Protein AF-A0A970WFV9-F1 (afdb_monomer)

Structure (mmCIF, N/CA/C/O backbone):
data_AF-A0A970WFV9-F1
#
_entry.id   AF-A0A970WFV9-F1
#
loop_
_atom_site.group_PDB
_atom_site.id
_atom_site.type_symbol
_atom_site.label_atom_id
_atom_site.label_alt_id
_atom_site.label_comp_id
_atom_site.label_asym_id
_atom_site.label_entity_id
_atom_site.label_seq_id
_atom_site.pdbx_PDB_ins_code
_atom_site.Cartn_x
_atom_site.Cartn_y
_atom_site.Cartn_z
_atom_site.occupancy
_atom_site.B_iso_or_equiv
_atom_site.auth_seq_id
_atom_site.auth_comp_id
_atom_site.auth_asym_id
_atom_site.auth_atom_id
_atom_site.pdbx_PDB_model_num
ATOM 1 N N . MET A 1 1 ? -7.660 42.878 15.812 1.00 40.03 1 MET A N 1
ATOM 2 C CA . MET A 1 1 ? -7.192 42.989 17.212 1.00 40.03 1 MET A CA 1
ATOM 3 C C . MET A 1 1 ? -6.085 41.965 17.419 1.00 40.03 1 MET A C 1
ATOM 5 O O . MET A 1 1 ? -6.368 40.828 17.767 1.00 40.03 1 MET A O 1
ATOM 9 N N . SER A 1 2 ? -4.842 42.331 17.100 1.00 37.53 2 SER A N 1
ATOM 10 C CA . SER A 1 2 ? -3.658 41.492 17.307 1.00 37.53 2 SER A CA 1
ATOM 11 C C . SER A 1 2 ? -3.016 41.868 18.642 1.00 37.53 2 SER A C 1
ATOM 13 O O . SER A 1 2 ? -2.723 43.035 18.892 1.00 37.53 2 SER A O 1
ATOM 15 N N . ARG A 1 3 ? -2.828 40.890 19.530 1.00 36.91 3 ARG A N 1
ATOM 16 C CA . ARG A 1 3 ? -2.032 41.057 20.750 1.00 36.91 3 ARG A CA 1
ATOM 17 C C . ARG A 1 3 ? -0.738 40.272 20.583 1.00 36.91 3 ARG A C 1
ATOM 19 O O . ARG A 1 3 ? -0.699 39.069 20.798 1.00 36.91 3 ARG A O 1
ATOM 26 N N . GLN A 1 4 ? 0.302 40.992 20.167 1.00 45.16 4 GLN A N 1
ATOM 27 C CA . GLN A 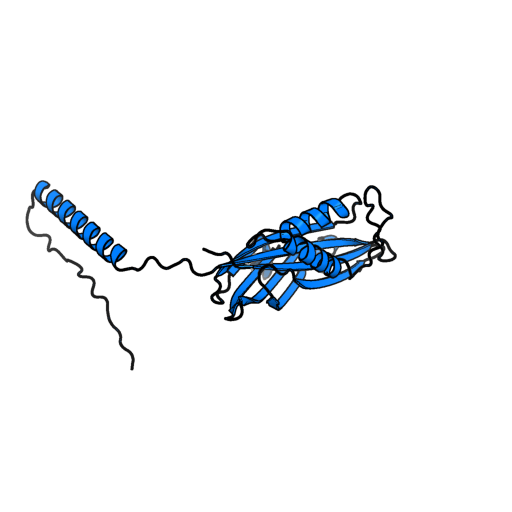1 4 ? 1.696 40.638 20.412 1.00 45.16 4 GLN A CA 1
ATOM 28 C C . GLN A 1 4 ? 1.930 40.688 21.925 1.00 45.16 4 GLN A C 1
ATOM 30 O O . GLN A 1 4 ? 1.830 41.760 22.516 1.00 45.16 4 GLN A O 1
ATOM 35 N N . TRP A 1 5 ? 2.228 39.551 22.549 1.00 32.09 5 TRP A N 1
ATOM 36 C CA . TRP A 1 5 ? 2.825 39.501 23.882 1.00 32.09 5 TRP A CA 1
ATOM 37 C C . TRP A 1 5 ? 4.213 38.886 23.741 1.00 32.09 5 TRP A C 1
ATOM 39 O O . TRP A 1 5 ? 4.372 37.705 23.446 1.00 32.09 5 TRP A O 1
ATOM 49 N N . TRP A 1 6 ? 5.209 39.756 23.868 1.00 31.00 6 TRP A N 1
ATOM 50 C CA . TRP A 1 6 ? 6.616 39.419 23.984 1.00 31.00 6 TRP A CA 1
ATOM 51 C C . TRP A 1 6 ? 6.837 38.651 25.291 1.00 31.00 6 TRP A C 1
ATOM 53 O O . TRP A 1 6 ? 6.504 39.157 26.361 1.00 31.00 6 TRP A O 1
ATOM 63 N N . LEU A 1 7 ? 7.431 37.459 25.226 1.00 36.78 7 LEU A N 1
ATOM 64 C CA . LEU A 1 7 ? 8.057 36.844 26.395 1.00 36.78 7 LEU A CA 1
ATOM 65 C C . LEU A 1 7 ? 9.425 37.499 26.588 1.00 36.78 7 LEU A C 1
ATOM 67 O O . LEU A 1 7 ? 10.420 37.142 25.962 1.00 36.78 7 LEU A O 1
ATOM 71 N N . SER A 1 8 ? 9.433 38.505 27.452 1.00 34.81 8 SER A N 1
ATOM 72 C CA . SER A 1 8 ? 10.610 39.050 28.111 1.00 34.81 8 SER A CA 1
ATOM 73 C C . SER A 1 8 ? 11.313 37.951 28.916 1.00 34.81 8 SER A C 1
ATOM 75 O O . SER A 1 8 ? 10.955 37.686 30.063 1.00 34.81 8 SER A O 1
ATOM 77 N N . LEU A 1 9 ? 12.319 37.311 28.320 1.00 35.16 9 LEU A N 1
ATOM 78 C CA . LEU A 1 9 ? 13.378 36.654 29.083 1.00 35.16 9 LEU A CA 1
ATOM 79 C C . LEU A 1 9 ? 14.167 37.740 29.831 1.00 35.16 9 LEU A C 1
ATOM 81 O O . LEU A 1 9 ? 14.624 38.687 29.183 1.00 35.16 9 LEU A O 1
ATOM 85 N N . PRO A 1 10 ? 14.400 37.632 31.149 1.00 36.75 10 PRO A N 1
ATOM 86 C CA . PRO A 1 10 ? 15.425 38.442 31.778 1.00 36.75 10 PRO A CA 1
ATOM 87 C C . PRO A 1 10 ? 16.785 37.903 31.317 1.00 36.75 10 PRO A C 1
ATOM 89 O O . PRO A 1 10 ? 17.316 36.945 31.874 1.00 36.75 10 PRO A O 1
ATOM 92 N N . ILE A 1 11 ? 17.355 38.506 30.270 1.00 40.00 11 ILE A N 1
ATOM 93 C CA . ILE A 1 11 ? 18.791 38.397 30.009 1.00 40.00 11 ILE A CA 1
ATOM 94 C C . ILE A 1 11 ? 19.466 39.177 31.134 1.00 40.00 11 ILE A C 1
ATOM 96 O O . ILE A 1 11 ? 19.517 40.407 31.116 1.00 40.00 11 ILE A O 1
ATOM 100 N N . LEU A 1 12 ? 19.937 38.456 32.147 1.00 36.59 12 LEU A N 1
ATOM 101 C CA . LEU A 1 12 ? 20.740 39.022 33.220 1.00 36.59 12 LEU A CA 1
ATOM 102 C C . LEU A 1 12 ? 22.134 39.328 32.649 1.00 36.59 12 LEU A C 1
ATOM 104 O O . LEU A 1 12 ? 23.036 38.494 32.652 1.00 36.59 12 LEU A O 1
ATOM 108 N N . LEU A 1 13 ? 22.280 40.522 32.078 1.00 35.03 13 LEU A N 1
ATOM 109 C CA . LEU A 1 13 ? 23.560 41.096 31.672 1.00 35.03 13 LEU A CA 1
ATOM 110 C C . LEU A 1 13 ? 24.295 41.531 32.946 1.00 35.03 13 LEU A C 1
ATOM 112 O O . LEU A 1 13 ? 23.995 42.575 33.522 1.00 35.03 13 LEU A O 1
ATOM 116 N N . VAL A 1 14 ? 25.230 40.706 33.418 1.00 40.78 14 VAL A N 1
ATOM 117 C CA . VAL A 1 14 ? 26.118 41.072 34.530 1.00 40.78 14 VAL A CA 1
ATOM 118 C C . VAL A 1 14 ? 27.315 41.844 33.960 1.00 40.78 14 VAL A C 1
ATOM 120 O O . VAL A 1 14 ? 28.023 41.299 33.109 1.00 40.78 14 VAL A O 1
ATOM 123 N N . PRO A 1 15 ? 27.577 43.092 34.391 1.00 37.59 15 PRO A N 1
ATOM 124 C CA . PRO A 1 15 ? 28.781 43.809 33.997 1.00 37.59 15 PRO A CA 1
ATOM 125 C C . PRO A 1 15 ? 30.020 43.144 34.618 1.00 37.59 15 PRO A C 1
ATOM 127 O O . PRO A 1 15 ? 30.127 42.983 35.833 1.00 37.59 15 PRO A O 1
ATOM 130 N N . ILE A 1 16 ? 30.968 42.760 33.762 1.00 48.47 16 ILE A N 1
ATOM 131 C CA . ILE A 1 16 ? 32.275 42.203 34.132 1.00 48.47 16 ILE A CA 1
ATOM 132 C C . ILE A 1 16 ? 33.166 43.347 34.627 1.00 48.47 16 ILE A C 1
ATOM 134 O O . ILE A 1 16 ? 33.963 43.867 33.858 1.00 48.47 16 ILE A O 1
ATOM 138 N N . GLN A 1 17 ? 33.041 43.762 35.889 1.00 44.81 17 GLN A N 1
ATOM 139 C CA . GLN A 1 17 ? 34.064 44.564 36.576 1.00 44.81 17 GLN A CA 1
ATOM 140 C C . GLN A 1 17 ? 34.021 44.331 38.093 1.00 44.81 17 GLN A C 1
ATOM 142 O O . GLN A 1 17 ? 33.490 45.142 38.839 1.00 44.81 17 GLN A O 1
ATOM 147 N N . ALA A 1 18 ? 34.588 43.215 38.548 1.00 42.91 18 ALA A N 1
ATOM 148 C CA . ALA A 1 18 ? 35.208 43.066 39.869 1.00 42.91 18 ALA A CA 1
ATOM 149 C C . ALA A 1 18 ? 35.893 41.695 39.928 1.00 42.91 18 ALA A C 1
ATOM 151 O O . ALA A 1 18 ? 35.345 40.708 39.438 1.00 42.91 18 ALA A O 1
ATOM 152 N N . GLY A 1 19 ? 37.096 41.631 40.501 1.00 48.28 19 GLY A N 1
ATOM 153 C CA . GLY A 1 19 ? 37.839 40.391 40.722 1.00 48.28 19 GLY A CA 1
ATOM 154 C C . GLY A 1 19 ? 37.143 39.501 41.749 1.00 48.28 19 GLY A C 1
ATOM 155 O O . GLY A 1 19 ? 37.516 39.489 42.917 1.00 48.28 19 GLY A O 1
ATOM 156 N N . PHE A 1 20 ? 36.119 38.774 41.316 1.00 48.84 20 PHE A N 1
ATOM 157 C CA . PHE A 1 20 ? 35.514 37.716 42.110 1.00 48.84 20 PHE A CA 1
ATOM 158 C C . PHE A 1 20 ? 36.485 36.536 42.182 1.00 48.84 20 PHE A C 1
ATOM 160 O O . PHE A 1 20 ? 37.009 36.089 41.158 1.00 48.84 20 PHE A O 1
ATOM 167 N N . SER A 1 21 ? 36.741 36.036 43.394 1.00 57.78 21 SER A N 1
ATOM 168 C CA . SER A 1 21 ? 37.466 34.779 43.574 1.00 57.78 21 SER A CA 1
ATOM 169 C C . SER A 1 21 ? 36.728 33.657 42.836 1.00 57.78 21 SER A C 1
ATOM 171 O O . SER A 1 21 ? 35.503 33.705 42.673 1.00 57.78 21 SER A O 1
ATOM 173 N N . GLN A 1 22 ? 37.460 32.634 42.384 1.00 59.06 22 GLN A N 1
ATOM 174 C CA . GLN A 1 22 ? 36.848 31.470 41.729 1.00 59.06 22 GLN A CA 1
ATOM 175 C C . GLN A 1 22 ? 35.744 30.829 42.590 1.00 59.06 22 GLN A C 1
ATOM 177 O O . GLN A 1 22 ? 34.773 30.306 42.043 1.00 59.06 22 GLN A O 1
ATOM 182 N N . ASP A 1 23 ? 35.835 30.964 43.915 1.00 66.25 23 ASP A N 1
ATOM 183 C CA . ASP A 1 23 ? 34.828 30.488 44.863 1.00 66.25 23 ASP A CA 1
ATOM 184 C C . ASP A 1 23 ? 33.482 31.214 44.709 1.00 66.25 23 ASP A C 1
ATOM 186 O O . ASP A 1 23 ? 32.435 30.569 44.671 1.00 66.25 23 ASP A O 1
ATOM 190 N N . ALA A 1 24 ? 33.488 32.540 44.522 1.00 64.06 24 ALA A N 1
ATOM 191 C CA . ALA A 1 24 ? 32.262 33.322 44.349 1.00 64.06 24 ALA A CA 1
ATOM 192 C C . ALA A 1 24 ? 31.558 33.019 43.013 1.00 64.06 24 ALA A C 1
ATOM 194 O O . ALA A 1 24 ? 30.330 32.992 42.942 1.00 64.06 24 ALA A O 1
ATOM 195 N N . VAL A 1 25 ? 32.326 32.727 41.958 1.00 65.25 25 VAL A N 1
ATOM 196 C CA . VAL A 1 25 ? 31.778 32.282 40.664 1.00 65.25 25 VAL A CA 1
ATOM 197 C C . VAL A 1 25 ? 31.178 30.874 40.780 1.00 65.25 25 VAL A C 1
ATOM 199 O O . VAL A 1 25 ? 30.134 30.594 40.186 1.00 65.25 25 VAL A O 1
ATOM 202 N N . GLY A 1 26 ? 31.802 29.995 41.572 1.00 70.56 26 GLY A N 1
ATOM 203 C CA . GLY A 1 26 ? 31.298 28.652 41.860 1.00 70.56 26 GLY A CA 1
ATOM 204 C C . GLY A 1 26 ? 29.966 28.660 42.616 1.00 70.56 26 GLY A C 1
ATOM 205 O O . GLY A 1 26 ? 29.039 27.943 42.234 1.00 70.56 26 GLY A O 1
ATOM 206 N N . GLU A 1 27 ? 29.848 29.506 43.640 1.00 76.69 27 GLU A N 1
ATOM 207 C CA . GLU A 1 27 ? 28.613 29.726 44.408 1.00 76.69 27 GLU A CA 1
ATOM 208 C C . GLU A 1 27 ? 27.483 30.270 43.519 1.00 76.69 27 GLU A C 1
ATOM 210 O O . GLU A 1 27 ? 26.370 29.738 43.526 1.00 76.69 27 GLU A O 1
ATOM 215 N N . LEU A 1 28 ? 27.778 31.262 42.669 1.00 68.75 28 LEU A N 1
ATOM 216 C CA . LEU A 1 28 ? 26.786 31.841 41.759 1.00 68.75 28 LEU A CA 1
ATOM 217 C C . LEU A 1 28 ? 26.268 30.809 40.745 1.00 68.75 28 LEU A C 1
ATOM 219 O O . LEU A 1 28 ? 25.072 30.750 40.463 1.00 68.75 28 LEU A O 1
ATOM 223 N N . LYS A 1 29 ? 27.155 29.955 40.217 1.00 71.62 29 LYS A N 1
ATOM 224 C CA . LYS A 1 29 ? 26.786 28.892 39.272 1.00 71.62 29 LYS A CA 1
ATOM 225 C C . LYS A 1 29 ? 25.849 27.866 39.914 1.00 71.62 29 LYS A C 1
ATOM 227 O O . LYS A 1 29 ? 24.871 27.466 39.281 1.00 71.62 29 LYS A O 1
ATOM 232 N N . LYS A 1 30 ? 26.107 27.491 41.173 1.00 77.44 30 LYS A N 1
ATOM 233 C CA . LYS A 1 30 ? 25.223 26.605 41.946 1.00 77.44 30 LYS A CA 1
ATOM 234 C C . LYS A 1 30 ? 23.859 27.247 42.190 1.00 77.44 30 LYS A C 1
ATOM 236 O O . LYS A 1 30 ? 22.847 26.593 41.959 1.00 77.44 30 LYS A O 1
ATOM 241 N N . ALA A 1 31 ? 23.821 28.522 42.578 1.00 74.62 31 ALA A N 1
ATOM 242 C CA . ALA A 1 31 ? 22.571 29.242 42.820 1.00 74.62 31 ALA A CA 1
ATOM 243 C C . ALA A 1 31 ? 21.714 29.370 41.545 1.00 74.62 31 ALA A C 1
ATOM 245 O O . ALA A 1 31 ? 20.500 29.160 41.582 1.00 74.62 31 ALA A O 1
ATOM 246 N N . VAL A 1 32 ? 22.340 29.643 40.393 1.00 72.56 32 VAL A N 1
ATOM 247 C CA . VAL A 1 32 ? 21.650 29.691 39.094 1.00 72.56 32 VAL A CA 1
ATOM 248 C C . VAL A 1 32 ? 21.131 28.310 38.691 1.00 72.56 32 VAL A C 1
ATOM 250 O O . VAL A 1 32 ? 19.989 28.209 38.252 1.00 72.56 32 VAL A O 1
ATOM 253 N N . GLN A 1 33 ? 21.914 27.241 38.880 1.00 74.50 33 GLN A N 1
ATOM 254 C CA . GLN A 1 33 ? 21.454 25.873 38.602 1.00 74.50 33 GLN A CA 1
ATOM 255 C C . GLN A 1 33 ? 20.277 25.469 39.490 1.00 74.50 33 GLN A C 1
ATOM 257 O O . GLN A 1 33 ? 19.287 24.958 38.979 1.00 74.50 33 GLN A O 1
ATOM 262 N N . GLN A 1 34 ? 20.340 25.759 40.789 1.00 75.62 34 GLN A N 1
ATOM 263 C CA . GLN A 1 34 ? 19.247 25.469 41.719 1.00 75.62 34 GLN A CA 1
ATOM 264 C C . GLN A 1 34 ? 17.979 26.249 41.359 1.00 75.62 34 GLN A C 1
ATOM 266 O O . GLN A 1 34 ? 16.885 25.690 41.358 1.00 75.62 34 GLN A O 1
ATOM 271 N N . THR A 1 35 ? 18.114 27.521 40.981 1.00 73.06 35 THR A N 1
ATOM 272 C CA . THR A 1 35 ? 16.971 28.342 40.558 1.00 73.06 35 THR A CA 1
ATOM 273 C C . THR A 1 35 ? 16.379 27.841 39.237 1.00 73.06 35 THR A C 1
ATOM 275 O O . THR A 1 35 ? 15.158 27.782 39.095 1.00 73.06 35 THR A O 1
ATOM 278 N N . ALA A 1 36 ? 17.221 27.425 38.286 1.00 68.06 36 ALA A N 1
ATOM 279 C CA . ALA A 1 36 ? 16.784 26.840 37.021 1.00 68.06 36 ALA A CA 1
ATOM 280 C C . ALA A 1 36 ? 16.078 25.489 37.219 1.00 68.06 36 ALA A C 1
ATOM 282 O O . ALA A 1 36 ? 15.066 25.235 36.572 1.00 68.06 36 ALA A O 1
ATOM 283 N N . GLU A 1 37 ? 16.553 24.644 38.137 1.00 71.69 37 GLU A N 1
ATOM 284 C CA . GLU A 1 37 ? 15.896 23.379 38.480 1.00 71.69 37 GLU A CA 1
ATOM 285 C C . GLU A 1 37 ? 14.544 23.592 39.165 1.00 71.69 37 GLU A C 1
ATOM 287 O O . GLU A 1 37 ? 13.578 22.904 38.837 1.00 71.69 37 GLU A O 1
ATOM 292 N N . VAL A 1 38 ? 14.443 24.558 40.082 1.00 75.75 38 VAL A N 1
ATOM 293 C CA . VAL A 1 38 ? 13.174 24.896 40.744 1.00 75.75 38 VAL A CA 1
ATOM 294 C C . VAL A 1 38 ? 12.171 25.469 39.740 1.00 75.75 38 VAL A C 1
ATOM 296 O O . VAL A 1 38 ? 11.003 25.087 39.767 1.00 75.75 38 VAL A O 1
ATOM 299 N N . ALA A 1 39 ? 12.621 26.319 38.812 1.00 67.19 39 ALA A N 1
ATOM 300 C CA . ALA A 1 39 ? 11.785 26.836 37.730 1.00 67.19 39 ALA A CA 1
ATOM 301 C C . ALA A 1 39 ? 11.363 25.738 36.737 1.00 67.19 39 ALA A C 1
ATOM 303 O O . ALA A 1 39 ? 10.221 25.719 36.289 1.00 67.19 39 ALA A O 1
ATOM 304 N N . ALA A 1 40 ? 12.251 24.793 36.417 1.00 63.91 40 ALA A N 1
ATOM 305 C CA . ALA A 1 40 ? 11.922 23.660 35.557 1.00 63.91 40 ALA A CA 1
ATOM 306 C C . ALA A 1 40 ? 10.908 22.714 36.220 1.00 63.91 40 ALA A C 1
ATOM 308 O O . ALA A 1 40 ? 9.989 22.242 35.556 1.00 63.91 40 ALA A O 1
ATOM 309 N N . ARG A 1 41 ? 11.037 22.471 37.532 1.00 69.06 41 ARG A N 1
ATOM 310 C CA . ARG A 1 41 ? 10.087 21.653 38.302 1.00 69.06 41 ARG A CA 1
ATOM 311 C C . ARG A 1 41 ? 8.720 22.315 38.424 1.00 69.06 41 ARG A C 1
ATOM 313 O O . ARG A 1 41 ? 7.723 21.643 38.196 1.00 69.06 41 ARG A O 1
ATOM 320 N N . SER A 1 42 ? 8.665 23.616 38.705 1.00 65.81 42 SER A N 1
ATOM 321 C CA . SER A 1 42 ? 7.388 24.331 38.796 1.00 65.81 42 SER A CA 1
ATOM 322 C C . SER A 1 42 ? 6.684 24.441 37.440 1.00 65.81 42 SER A C 1
ATOM 324 O O . SER A 1 42 ? 5.462 24.334 37.380 1.00 65.81 42 SER A O 1
ATOM 326 N N . LEU A 1 43 ? 7.436 24.571 36.340 1.00 58.31 43 LEU A N 1
ATOM 327 C CA . LEU A 1 43 ? 6.881 24.529 34.986 1.00 58.31 43 LEU A CA 1
ATOM 328 C C . LEU A 1 43 ? 6.371 23.124 34.622 1.00 58.31 43 LEU A C 1
ATOM 330 O O . LEU A 1 43 ? 5.319 22.995 34.000 1.00 58.31 43 LEU A O 1
ATOM 334 N N . ALA A 1 44 ? 7.087 22.075 35.040 1.00 60.19 44 ALA A N 1
ATOM 335 C CA . ALA A 1 44 ? 6.679 20.686 34.843 1.00 60.19 44 ALA A CA 1
ATOM 336 C C . ALA A 1 44 ? 5.443 20.296 35.678 1.00 60.19 44 ALA A C 1
ATOM 338 O O . ALA A 1 44 ? 4.627 19.519 35.199 1.00 60.19 44 ALA A O 1
ATOM 339 N N . GLU A 1 45 ? 5.267 20.853 36.882 1.00 60.50 45 GLU A N 1
ATOM 340 C CA . GLU A 1 45 ? 4.056 20.668 37.705 1.00 60.50 45 GLU A CA 1
ATOM 341 C C . GLU A 1 45 ? 2.842 21.457 37.185 1.00 60.50 45 GLU A C 1
ATOM 343 O O . GLU A 1 45 ? 1.703 21.051 37.408 1.00 60.50 45 GLU A O 1
ATOM 348 N N . GLN A 1 46 ? 3.062 22.578 36.491 1.00 55.97 46 GLN A N 1
ATOM 349 C CA . GLN A 1 46 ? 1.989 23.419 35.941 1.00 55.97 46 GLN A CA 1
ATOM 350 C C . GLN A 1 46 ? 1.477 22.956 34.573 1.00 55.97 46 GLN A C 1
ATOM 352 O O . GLN A 1 46 ? 0.389 23.363 34.157 1.00 55.97 46 GLN A O 1
ATOM 357 N N . LEU A 1 47 ? 2.228 22.108 33.869 1.00 52.78 47 LEU A N 1
ATOM 358 C CA . LEU A 1 47 ? 1.758 21.443 32.661 1.00 52.78 47 LEU A CA 1
ATOM 359 C C . LEU A 1 47 ? 0.964 20.201 33.083 1.00 52.78 47 LEU A C 1
ATOM 361 O O . LEU A 1 47 ? 1.570 19.246 33.570 1.00 52.78 47 LEU A O 1
ATOM 365 N N . PRO A 1 48 ? -0.372 20.161 32.907 1.00 55.09 48 PRO A N 1
ATOM 366 C CA . PRO A 1 48 ? -1.089 18.907 33.075 1.00 55.09 48 PRO A CA 1
ATOM 367 C C . PRO A 1 48 ? -0.424 17.882 32.157 1.00 55.09 48 PRO A C 1
ATOM 369 O O . PRO A 1 48 ? -0.189 18.182 30.984 1.00 55.09 48 PRO A O 1
ATOM 372 N N . ALA A 1 49 ? -0.092 16.701 32.687 1.00 53.59 49 ALA A N 1
ATOM 373 C CA . ALA A 1 49 ? 0.368 15.584 31.876 1.00 53.59 49 ALA A CA 1
ATOM 374 C C . ALA A 1 49 ? -0.686 15.367 30.785 1.00 53.59 49 ALA A C 1
ATOM 376 O O . ALA A 1 49 ? -1.789 14.896 31.067 1.00 53.59 49 ALA A O 1
ATOM 377 N N . ALA A 1 50 ? -0.398 15.839 29.570 1.00 53.81 50 ALA A N 1
ATOM 378 C CA . ALA A 1 50 ? -1.341 15.765 28.475 1.00 53.81 50 ALA A CA 1
ATOM 379 C C . ALA A 1 50 ? -1.622 14.282 28.265 1.00 53.81 50 ALA A C 1
ATOM 381 O O . ALA A 1 50 ? -0.702 13.519 27.961 1.00 53.81 50 ALA A O 1
ATOM 382 N N . ALA A 1 51 ? -2.871 13.869 28.497 1.00 60.31 51 ALA A N 1
ATOM 383 C CA . ALA A 1 51 ? -3.298 12.520 28.170 1.00 60.31 51 ALA A CA 1
ATOM 384 C C . ALA A 1 51 ? -2.840 12.226 26.731 1.00 60.31 51 ALA A C 1
ATOM 386 O O . ALA A 1 51 ? -2.958 13.128 25.887 1.00 60.31 51 ALA A O 1
ATOM 387 N N . PRO A 1 52 ? -2.280 11.034 26.449 1.00 63.38 52 PRO A N 1
ATOM 388 C CA . PRO A 1 52 ? -1.774 10.731 25.120 1.00 63.38 52 PRO A CA 1
ATOM 389 C C . PRO A 1 52 ? -2.872 11.034 24.108 1.00 63.38 52 PRO A C 1
ATOM 391 O O . PRO A 1 52 ? -4.011 10.583 24.270 1.00 63.38 52 PRO A O 1
ATOM 394 N N . ALA A 1 53 ? -2.559 11.857 23.106 1.00 70.81 53 ALA A N 1
ATOM 395 C CA . ALA A 1 53 ? -3.515 12.121 22.046 1.00 70.81 53 ALA A CA 1
ATOM 396 C C . ALA A 1 53 ? -3.915 10.770 21.429 1.00 70.81 53 ALA A C 1
ATOM 398 O O . ALA A 1 53 ? -3.037 9.929 21.225 1.00 70.81 53 ALA A O 1
ATOM 399 N N . PRO A 1 54 ? -5.209 10.535 21.155 1.00 85.06 54 PRO A N 1
ATOM 400 C CA . PRO A 1 54 ? -5.629 9.282 20.556 1.00 85.06 54 PRO A CA 1
ATOM 401 C C . PRO A 1 54 ? -4.876 9.064 19.240 1.00 85.06 54 PRO A C 1
ATOM 403 O O . PRO A 1 54 ? -4.752 9.978 18.418 1.00 85.06 54 PRO A O 1
ATOM 406 N N . CYS A 1 55 ? -4.373 7.848 19.059 1.00 90.38 55 CYS A N 1
ATOM 407 C CA . CYS A 1 55 ? -3.662 7.427 17.861 1.00 90.38 55 CYS A CA 1
ATOM 408 C C . CYS A 1 55 ? -4.490 6.385 17.110 1.00 90.38 55 CYS A C 1
ATOM 410 O O . CYS A 1 55 ? -5.273 5.638 17.698 1.00 90.38 55 CYS A O 1
ATOM 412 N N . VAL A 1 56 ? -4.303 6.337 15.797 1.00 93.00 56 VAL A N 1
ATOM 413 C CA . VAL A 1 56 ? -4.860 5.311 14.921 1.00 93.00 56 VAL A CA 1
ATOM 414 C C . VAL A 1 56 ? -3.700 4.571 14.278 1.00 93.00 56 VAL A C 1
ATOM 416 O O . VAL A 1 56 ? -2.918 5.166 13.543 1.00 93.00 56 VAL A O 1
ATOM 419 N N . ASP A 1 57 ? -3.603 3.275 14.526 1.00 93.06 57 ASP A N 1
ATOM 420 C CA . ASP A 1 57 ? -2.689 2.406 13.800 1.00 93.06 57 ASP A CA 1
ATOM 421 C C . ASP A 1 57 ? -3.314 2.061 12.446 1.00 93.06 57 ASP A C 1
ATOM 423 O O . ASP A 1 57 ? -4.365 1.420 12.367 1.00 93.06 57 ASP A O 1
ATOM 427 N N . LEU A 1 58 ? -2.667 2.512 11.375 1.00 93.94 58 LEU A N 1
ATOM 428 C CA . LEU A 1 58 ? -2.991 2.170 9.999 1.00 93.94 58 LEU A CA 1
ATOM 429 C C . LEU A 1 58 ? -2.136 0.973 9.571 1.00 93.94 58 LEU A C 1
ATOM 4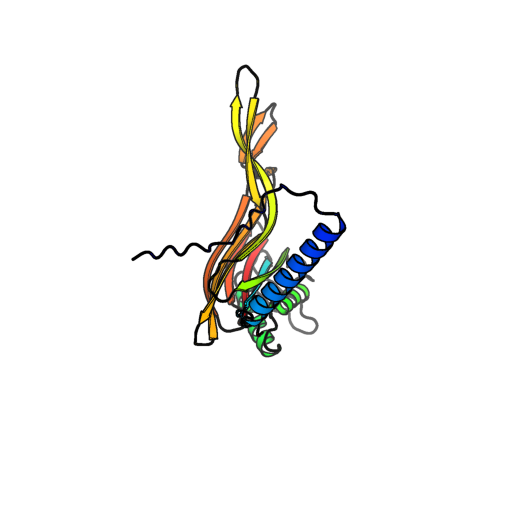31 O O . LEU A 1 58 ? -0.912 1.074 9.513 1.00 93.94 58 LEU A O 1
ATOM 435 N N . ASP A 1 59 ? -2.784 -0.140 9.249 1.00 93.25 59 ASP A N 1
ATOM 436 C CA . ASP A 1 59 ? -2.179 -1.329 8.648 1.00 93.25 59 ASP A CA 1
ATOM 437 C C . ASP A 1 59 ? -2.576 -1.388 7.170 1.00 93.25 59 ASP A C 1
ATOM 439 O O . ASP A 1 59 ? -3.762 -1.325 6.842 1.00 93.25 59 ASP A O 1
ATOM 443 N N . VAL A 1 60 ? -1.595 -1.458 6.279 1.00 92.75 60 VAL A N 1
ATOM 444 C CA . VAL A 1 60 ? -1.767 -1.489 4.824 1.00 92.75 60 VAL A CA 1
ATOM 445 C C . VAL A 1 60 ? -1.171 -2.795 4.330 1.00 92.75 60 VAL A C 1
ATOM 447 O O . VAL A 1 60 ? 0.039 -2.999 4.413 1.00 92.75 60 VAL A O 1
ATOM 450 N N . LEU A 1 61 ? -2.024 -3.663 3.798 1.00 91.00 61 LEU A N 1
ATOM 451 C CA . LEU A 1 61 ? -1.648 -4.921 3.177 1.00 91.00 61 LEU A CA 1
ATOM 452 C C . LEU A 1 61 ? -1.854 -4.814 1.669 1.00 91.00 61 LEU A C 1
ATOM 454 O O . LEU A 1 61 ? -2.980 -4.660 1.192 1.00 91.00 61 LEU A O 1
ATOM 458 N N . MET A 1 62 ? -0.764 -4.928 0.923 1.00 91.19 62 MET A N 1
ATOM 459 C CA . MET A 1 62 ? -0.776 -4.998 -0.528 1.00 91.19 62 MET A CA 1
ATOM 460 C C . MET A 1 62 ? -0.282 -6.370 -0.970 1.00 91.19 62 MET A C 1
ATOM 462 O O . MET A 1 62 ? 0.745 -6.853 -0.496 1.00 91.19 62 MET A O 1
ATOM 466 N N . GLY A 1 63 ? -1.009 -6.993 -1.890 1.00 89.19 63 GLY A N 1
ATOM 467 C CA . GLY A 1 63 ? -0.632 -8.278 -2.468 1.00 89.19 63 GLY A CA 1
ATOM 468 C C . GLY A 1 63 ? -0.733 -8.253 -3.984 1.00 89.19 63 GLY A C 1
ATOM 469 O O . GLY A 1 63 ? -1.571 -7.539 -4.530 1.00 89.19 63 GLY A O 1
ATOM 470 N N . CYS A 1 64 ? 0.119 -9.037 -4.641 1.00 88.56 64 CYS A N 1
ATOM 471 C CA . CYS A 1 64 ? 0.047 -9.356 -6.063 1.00 88.56 64 CYS A CA 1
ATOM 472 C C . CYS A 1 64 ? -0.014 -10.875 -6.216 1.00 88.56 64 CYS A C 1
ATOM 474 O O . CYS A 1 64 ? 0.864 -11.585 -5.716 1.00 88.56 64 CYS A O 1
ATOM 476 N N . VAL A 1 65 ? -1.046 -11.365 -6.895 1.00 87.38 65 VAL A N 1
ATOM 477 C CA . VAL A 1 65 ? -1.276 -12.795 -7.107 1.00 87.38 65 VAL A CA 1
ATOM 478 C C . VAL A 1 65 ? -1.371 -13.074 -8.603 1.00 87.38 65 VAL A C 1
ATOM 480 O O . VAL A 1 65 ? -2.103 -12.383 -9.308 1.00 87.38 65 VAL A O 1
ATOM 483 N N . ALA A 1 66 ? -0.644 -14.080 -9.075 1.00 86.19 66 ALA A N 1
ATOM 484 C CA . ALA A 1 66 ? -0.698 -14.621 -10.424 1.00 86.19 66 ALA A CA 1
ATOM 485 C C . ALA A 1 66 ? -1.818 -15.657 -10.554 1.00 86.19 66 ALA A C 1
ATOM 487 O O . ALA A 1 66 ? -2.018 -16.475 -9.660 1.00 86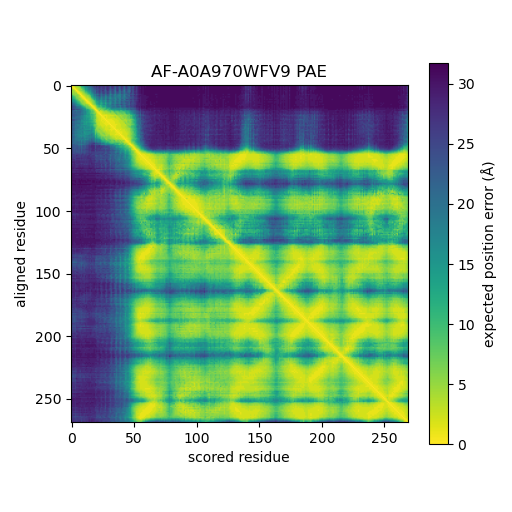.19 66 ALA A O 1
ATOM 488 N N . PHE A 1 67 ? -2.496 -15.658 -11.693 1.00 83.31 67 PHE A N 1
ATOM 489 C CA . PHE A 1 67 ? -3.528 -16.604 -12.102 1.00 83.31 67 PHE A CA 1
ATOM 490 C C . PHE A 1 67 ? -3.053 -17.371 -13.333 1.00 83.31 67 PHE A C 1
ATOM 492 O O . PHE A 1 67 ? -2.137 -16.932 -14.035 1.00 83.31 67 PHE A O 1
ATOM 499 N N . ASP A 1 68 ? -3.692 -18.509 -13.601 1.00 80.00 68 ASP A N 1
ATOM 500 C CA . ASP A 1 68 ? -3.508 -19.197 -14.876 1.00 80.00 68 ASP A CA 1
ATOM 501 C C . ASP A 1 68 ? -4.088 -18.383 -16.055 1.00 80.00 68 ASP A C 1
ATOM 503 O O . ASP A 1 68 ? -4.754 -17.360 -15.870 1.00 80.00 68 ASP A O 1
ATOM 507 N N . GLU A 1 69 ? -3.860 -18.848 -17.286 1.00 75.19 69 GLU A N 1
ATOM 508 C CA . GLU A 1 69 ? -4.354 -18.217 -18.524 1.00 75.19 69 GLU A CA 1
ATOM 509 C C . GLU A 1 69 ? -5.882 -18.027 -18.561 1.00 75.19 69 GLU A C 1
ATOM 511 O O . GLU A 1 69 ? -6.397 -17.203 -19.317 1.00 75.19 69 GLU A O 1
ATOM 516 N N . LYS A 1 70 ? -6.631 -18.786 -17.753 1.00 75.06 70 LYS A N 1
ATOM 517 C CA . LYS A 1 70 ? -8.094 -18.689 -17.653 1.00 75.06 70 LYS A CA 1
ATOM 518 C C . LYS A 1 70 ? -8.532 -17.689 -16.581 1.00 75.06 70 LYS A C 1
ATOM 520 O O . LYS A 1 70 ? -9.733 -17.483 -16.403 1.00 75.06 70 LYS A O 1
ATOM 525 N N . GLY A 1 71 ? -7.585 -17.062 -15.881 1.00 73.69 71 GLY A N 1
ATOM 526 C CA . GLY A 1 71 ? -7.844 -16.181 -14.749 1.00 73.69 71 GLY A CA 1
ATOM 527 C C . GLY A 1 71 ? -8.337 -16.940 -13.517 1.00 73.69 71 GLY A C 1
ATOM 528 O O . GLY A 1 71 ? -9.001 -16.343 -12.665 1.00 73.69 71 GLY A O 1
ATOM 529 N N . GLU A 1 72 ? -8.057 -18.244 -13.433 1.00 77.88 72 GLU A N 1
ATOM 530 C CA . GLU A 1 72 ? -8.438 -19.097 -12.317 1.00 77.88 72 GLU A CA 1
ATOM 531 C C . GLU A 1 72 ? -7.238 -19.403 -11.418 1.00 77.88 72 GLU A C 1
ATOM 533 O O . GLU A 1 72 ? -6.090 -19.562 -11.836 1.00 77.88 72 GLU A O 1
ATOM 538 N N . LEU A 1 73 ? -7.533 -19.501 -10.128 1.00 74.88 73 LEU A N 1
ATOM 539 C CA . LEU A 1 73 ? -6.609 -19.949 -9.110 1.00 74.88 73 LEU A CA 1
ATOM 540 C C . LEU A 1 73 ? -7.226 -21.078 -8.323 1.00 74.88 73 LEU A C 1
ATOM 542 O O . LEU A 1 73 ? -8.335 -20.954 -7.822 1.00 74.88 73 LEU A O 1
ATOM 546 N N . ARG A 1 74 ? -6.478 -22.169 -8.181 1.00 68.75 74 ARG A N 1
ATOM 547 C CA . ARG A 1 74 ? -6.890 -23.330 -7.385 1.00 68.75 74 ARG A CA 1
ATOM 548 C C . ARG A 1 74 ? -5.982 -23.504 -6.176 1.00 68.75 74 ARG A C 1
ATOM 550 O O . ARG A 1 74 ? -5.042 -24.291 -6.285 1.00 68.75 74 ARG A O 1
ATOM 557 N N . PRO A 1 75 ? -6.141 -22.730 -5.090 1.00 66.75 75 PRO A N 1
ATOM 558 C CA . PRO A 1 75 ? -5.453 -23.015 -3.837 1.00 66.75 75 PRO A CA 1
ATOM 559 C C . PRO A 1 75 ? -5.760 -24.441 -3.373 1.00 66.75 75 PRO A C 1
ATOM 561 O O . PRO A 1 75 ? -6.921 -24.828 -3.208 1.00 66.75 75 PRO A O 1
ATOM 564 N N . LYS A 1 76 ? -4.712 -25.234 -3.147 1.00 60.62 76 LYS A N 1
ATOM 565 C CA . LYS A 1 76 ? -4.848 -26.507 -2.439 1.00 60.62 76 LYS A CA 1
ATOM 566 C C . LYS A 1 76 ? -4.950 -26.228 -0.946 1.00 60.62 76 LYS A C 1
ATOM 568 O O . LYS A 1 76 ? -4.035 -25.667 -0.353 1.00 60.62 76 LYS A O 1
ATOM 573 N N . LYS A 1 77 ? -6.044 -26.662 -0.327 1.00 60.62 77 LYS A N 1
ATOM 574 C CA . LYS A 1 77 ? -6.176 -26.679 1.129 1.00 60.62 77 LYS A CA 1
ATOM 575 C C . LYS A 1 77 ? -6.031 -28.116 1.614 1.00 60.62 77 LYS A C 1
ATOM 577 O O . LYS A 1 77 ? -6.679 -29.017 1.086 1.00 60.62 77 LYS A O 1
ATOM 582 N N . GLU A 1 78 ? -5.167 -28.337 2.598 1.00 52.84 78 GLU A N 1
ATOM 583 C CA . GLU A 1 78 ? -4.940 -29.670 3.155 1.00 52.84 78 GLU A CA 1
ATOM 584 C C . GLU A 1 78 ? -6.259 -30.236 3.715 1.00 52.84 78 GLU A C 1
ATOM 586 O O . GLU A 1 78 ? -6.903 -29.621 4.565 1.00 52.84 78 GLU A O 1
ATOM 591 N N . GLY A 1 79 ? -6.706 -31.373 3.170 1.00 56.56 79 GLY A N 1
ATOM 592 C CA . GLY A 1 79 ? -7.941 -32.051 3.580 1.00 56.56 79 GLY A CA 1
ATOM 593 C C . GLY A 1 79 ? -9.262 -31.497 3.020 1.00 56.56 79 GLY A C 1
ATOM 594 O O . GLY A 1 79 ? -10.313 -31.962 3.455 1.00 56.56 79 GLY A O 1
ATOM 595 N N . ALA A 1 80 ? -9.251 -30.549 2.073 1.00 59.56 80 ALA A N 1
ATOM 596 C CA . ALA A 1 80 ? -10.469 -30.018 1.443 1.00 59.56 80 ALA A CA 1
ATOM 597 C C . ALA A 1 80 ? -10.373 -29.975 -0.093 1.00 59.56 80 ALA A C 1
ATOM 599 O O . ALA A 1 80 ? -9.278 -29.994 -0.659 1.00 59.56 80 ALA A O 1
ATOM 600 N N . GLU A 1 81 ? -11.525 -29.914 -0.773 1.00 57.00 81 GLU A N 1
ATOM 601 C CA . GLU A 1 81 ? -11.546 -29.689 -2.222 1.00 57.00 81 GLU A CA 1
ATOM 602 C C . GLU A 1 81 ? -10.902 -28.333 -2.568 1.00 57.00 81 GLU A C 1
ATOM 604 O O . GLU A 1 81 ? -11.062 -27.371 -1.807 1.00 57.00 81 GLU A O 1
ATOM 609 N N . PRO A 1 82 ? -10.165 -28.236 -3.692 1.00 64.19 82 PRO A N 1
ATOM 610 C CA . PRO A 1 82 ? -9.544 -26.985 -4.107 1.00 64.19 82 PRO A CA 1
ATOM 611 C C . PRO A 1 82 ? -10.612 -25.910 -4.333 1.00 64.19 82 PRO A C 1
ATOM 613 O O . PRO A 1 82 ? -11.529 -26.098 -5.133 1.00 64.19 82 PRO A O 1
ATOM 616 N N . GLU A 1 83 ? -10.480 -24.773 -3.655 1.00 68.75 83 GLU A N 1
ATOM 617 C CA . GLU A 1 83 ? -11.336 -23.608 -3.894 1.00 68.75 83 GLU A CA 1
ATOM 618 C C . GLU A 1 83 ? -10.927 -22.979 -5.236 1.00 68.75 83 GLU A C 1
ATOM 620 O O . GLU A 1 83 ? -9.737 -22.889 -5.518 1.00 68.75 83 GLU A O 1
ATOM 625 N N . VAL A 1 84 ? -11.876 -22.577 -6.089 1.00 71.25 84 VAL A N 1
ATOM 626 C CA . VAL A 1 84 ? -11.562 -21.876 -7.348 1.00 71.25 84 VAL A CA 1
ATOM 627 C C . VAL A 1 84 ? -11.785 -20.384 -7.150 1.00 71.25 84 VAL A C 1
ATOM 629 O O . VAL A 1 84 ? -12.913 -19.939 -6.942 1.00 71.25 84 VAL A O 1
ATOM 632 N N . LEU A 1 85 ? -10.708 -19.613 -7.239 1.00 74.44 85 LEU A N 1
ATOM 633 C CA . LEU A 1 85 ? -10.713 -18.161 -7.135 1.00 74.44 85 LEU A CA 1
ATOM 634 C C . LEU A 1 85 ? -10.532 -17.538 -8.513 1.00 74.44 85 LEU A C 1
ATOM 636 O O . LEU A 1 85 ? -9.818 -18.076 -9.355 1.00 74.44 85 LEU A O 1
ATOM 640 N N . ARG A 1 86 ? -11.186 -16.400 -8.742 1.00 77.75 86 ARG A N 1
ATOM 641 C CA . ARG A 1 86 ? -11.111 -15.672 -10.013 1.00 77.75 86 ARG A CA 1
ATOM 642 C C . ARG A 1 86 ? -10.386 -14.352 -9.838 1.00 77.75 86 ARG A C 1
ATOM 644 O O . ARG A 1 86 ? -10.544 -13.697 -8.804 1.00 77.75 86 ARG A O 1
ATOM 651 N N . ALA A 1 87 ? -9.647 -13.948 -10.864 1.00 76.25 87 ALA A N 1
ATOM 652 C CA . ALA A 1 87 ? -9.014 -12.638 -10.889 1.00 76.25 87 ALA A CA 1
ATOM 653 C C . ALA A 1 87 ? -10.049 -11.524 -10.658 1.00 76.25 87 ALA A C 1
ATOM 655 O O . ALA A 1 87 ? -11.148 -11.543 -11.216 1.00 76.25 87 ALA A O 1
ATOM 656 N N . GLY A 1 88 ? -9.700 -10.575 -9.793 1.00 74.31 88 GLY A N 1
ATOM 657 C CA . GLY A 1 88 ? -10.549 -9.472 -9.339 1.00 74.31 88 GLY A CA 1
ATOM 658 C C . GLY A 1 88 ? -11.393 -9.784 -8.099 1.00 74.31 88 GLY A C 1
ATOM 659 O O . GLY A 1 88 ? -12.168 -8.932 -7.665 1.00 74.31 88 GLY A O 1
ATOM 660 N N . THR A 1 89 ? -11.284 -10.988 -7.526 1.00 81.88 89 THR A N 1
ATOM 661 C CA . THR A 1 89 ? -12.051 -11.377 -6.327 1.00 81.88 89 THR A CA 1
ATOM 662 C C . THR A 1 89 ? -11.187 -11.570 -5.087 1.00 81.88 89 THR A C 1
ATOM 664 O O . THR A 1 89 ? -11.730 -11.543 -3.979 1.00 81.88 89 THR A O 1
ATOM 667 N N . ILE A 1 90 ? -9.861 -11.698 -5.231 1.00 82.69 90 ILE A N 1
ATOM 668 C CA . ILE A 1 90 ? -8.967 -12.000 -4.106 1.00 82.69 90 ILE A CA 1
ATOM 669 C C . ILE A 1 90 ? -8.993 -10.873 -3.085 1.00 82.69 90 ILE A C 1
ATOM 671 O O . ILE A 1 90 ? -9.166 -11.139 -1.896 1.00 82.69 90 ILE A O 1
ATOM 675 N N . GLY A 1 91 ? -8.891 -9.615 -3.527 1.00 78.94 91 GLY A N 1
ATOM 676 C CA . GLY A 1 91 ? -8.915 -8.474 -2.612 1.00 78.94 91 GLY A CA 1
ATOM 677 C C . GLY A 1 91 ? -10.198 -8.414 -1.772 1.00 78.94 91 GLY A C 1
ATOM 678 O O . GLY A 1 91 ? -10.149 -8.187 -0.562 1.00 78.94 91 GLY A O 1
ATOM 679 N N . ALA A 1 92 ? -11.353 -8.669 -2.395 1.00 82.62 92 ALA A N 1
ATOM 680 C CA . ALA A 1 92 ? -12.651 -8.641 -1.721 1.00 82.62 92 ALA A CA 1
ATOM 681 C C . ALA A 1 92 ? -12.821 -9.814 -0.744 1.00 82.62 92 ALA A C 1
ATOM 683 O O . ALA A 1 92 ? -13.264 -9.623 0.390 1.00 82.62 92 ALA A O 1
ATOM 684 N N . GLN A 1 93 ? -12.429 -11.020 -1.156 1.00 82.62 93 GLN A N 1
ATOM 685 C CA . GLN A 1 93 ? -12.473 -12.203 -0.300 1.00 82.62 93 GLN A CA 1
ATOM 686 C C . GLN A 1 93 ? -11.503 -12.101 0.876 1.00 82.62 93 GLN A C 1
ATOM 688 O O . GLN A 1 93 ? -11.843 -12.507 1.984 1.00 82.62 93 GLN A O 1
ATOM 693 N N . LEU A 1 94 ? -10.315 -11.531 0.661 1.00 80.00 94 LEU A N 1
ATOM 694 C CA . LEU A 1 94 ? -9.358 -11.270 1.726 1.00 80.00 94 LEU A CA 1
ATOM 695 C C . LEU A 1 94 ? -9.924 -10.270 2.733 1.00 80.00 94 LEU A C 1
ATOM 697 O O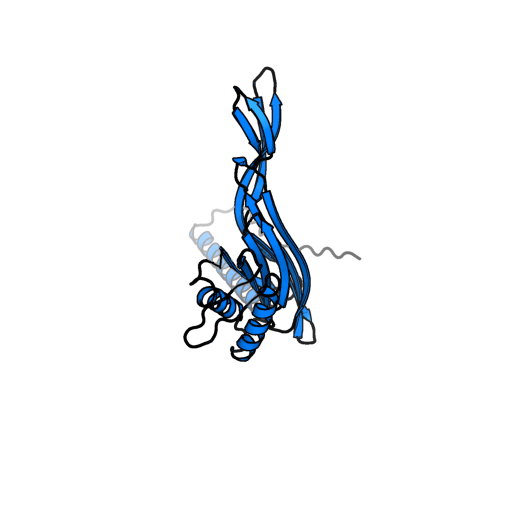 . LEU A 1 94 ? -9.868 -10.531 3.929 1.00 80.00 94 LEU A O 1
ATOM 701 N N . ALA A 1 95 ? -10.505 -9.159 2.273 1.00 81.25 95 ALA A N 1
ATOM 702 C CA . ALA A 1 95 ? -11.138 -8.190 3.165 1.00 81.25 95 ALA A CA 1
ATOM 703 C C . ALA A 1 95 ? -12.271 -8.829 3.992 1.00 81.25 95 ALA A C 1
ATOM 705 O O . ALA A 1 95 ? -12.372 -8.569 5.190 1.00 81.25 95 ALA A O 1
ATOM 706 N N . ALA A 1 96 ? -13.07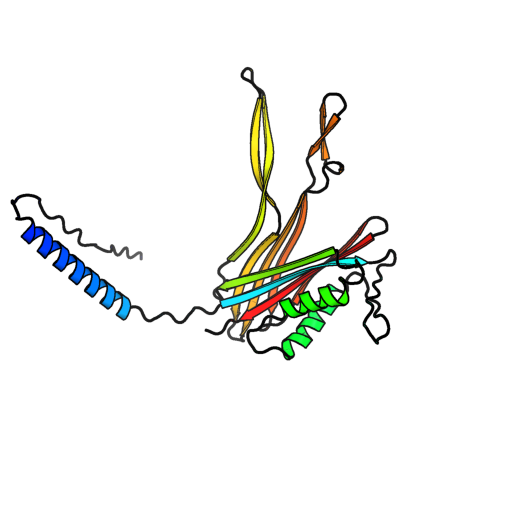7 -9.708 3.384 1.00 84.31 96 ALA A N 1
ATOM 707 C CA . ALA A 1 96 ? -14.109 -10.466 4.089 1.00 84.31 96 ALA A CA 1
ATOM 708 C C . ALA A 1 96 ? -13.514 -11.430 5.133 1.00 84.31 96 ALA A C 1
ATOM 710 O O . ALA A 1 96 ? -13.895 -11.372 6.298 1.00 84.31 96 ALA A O 1
ATOM 711 N N . LYS A 1 97 ? -12.514 -12.241 4.765 1.00 81.06 97 LYS A N 1
ATOM 712 C CA . LYS A 1 97 ? -11.840 -13.159 5.703 1.00 81.06 97 LYS A CA 1
ATOM 713 C C . LYS A 1 97 ? -11.169 -12.414 6.857 1.00 81.06 97 LYS A C 1
ATOM 715 O O . LYS A 1 97 ? -11.252 -12.843 8.002 1.00 81.06 97 LYS A O 1
ATOM 720 N N . LEU A 1 98 ? -10.536 -11.275 6.579 1.00 82.25 98 LEU A N 1
ATOM 721 C CA . LEU A 1 98 ? -9.934 -10.431 7.609 1.00 82.25 98 LEU A CA 1
ATOM 722 C C . LEU A 1 98 ? -10.972 -9.852 8.565 1.00 82.25 98 LEU A C 1
ATOM 724 O O . LEU A 1 98 ? -10.675 -9.667 9.744 1.00 82.25 98 LEU A O 1
ATOM 728 N N . LYS A 1 99 ? -12.178 -9.560 8.072 1.00 83.44 99 LYS A N 1
ATOM 729 C CA . LYS A 1 99 ? -13.289 -9.117 8.911 1.00 83.44 99 LYS A CA 1
ATOM 730 C C . LYS A 1 99 ? -13.718 -10.236 9.863 1.00 83.44 99 LYS A C 1
ATOM 732 O O . LYS A 1 99 ? -13.844 -9.976 11.054 1.00 83.44 99 LYS A O 1
ATOM 737 N N . ASP A 1 100 ? -13.848 -11.463 9.368 1.00 83.50 100 ASP A N 1
ATOM 738 C CA . ASP A 1 100 ? -14.196 -12.624 10.198 1.00 83.50 100 ASP A CA 1
ATOM 739 C C . ASP A 1 100 ? -13.109 -12.922 11.250 1.00 83.50 100 ASP A C 1
ATOM 741 O O . ASP A 1 100 ? -13.404 -13.246 12.399 1.00 83.50 100 ASP A O 1
ATOM 745 N N . GLU A 1 101 ? -11.829 -12.786 10.888 1.00 78.69 101 GLU A N 1
ATOM 746 C CA . GLU A 1 101 ? -10.711 -12.941 11.831 1.00 78.69 101 GLU A CA 1
ATOM 747 C C . GLU A 1 101 ? -10.653 -11.808 12.857 1.00 78.69 101 GLU A C 1
ATOM 749 O O . GLU A 1 101 ? -10.367 -12.041 14.033 1.00 78.69 101 GLU A O 1
ATOM 754 N N . ARG A 1 102 ? -10.980 -10.576 12.456 1.00 79.06 102 ARG A N 1
ATOM 755 C CA . ARG A 1 102 ? -11.032 -9.430 13.368 1.00 79.06 102 ARG A CA 1
ATOM 756 C C . ARG A 1 102 ? -11.996 -9.663 14.530 1.00 79.06 102 ARG A C 1
ATOM 758 O O . ARG A 1 102 ? -11.690 -9.221 15.639 1.00 79.06 102 ARG A O 1
ATOM 765 N N . GLU A 1 103 ? -13.116 -10.344 14.301 1.00 80.19 103 GLU A N 1
ATOM 766 C CA . GLU A 1 103 ? -14.093 -10.683 15.347 1.00 80.19 103 GLU A CA 1
ATOM 767 C C . GLU A 1 103 ? -13.517 -11.624 16.418 1.00 80.19 103 GLU A C 1
ATOM 769 O O . GLU A 1 103 ? -13.984 -11.625 17.556 1.00 80.19 103 GLU A O 1
ATOM 774 N N . LYS A 1 104 ? -12.463 -12.380 16.088 1.00 79.44 104 LYS A N 1
ATOM 775 C CA . LYS A 1 104 ? -11.785 -13.316 16.998 1.00 79.44 104 LYS A CA 1
ATOM 776 C C . LYS A 1 104 ? -10.623 -12.676 17.764 1.00 79.44 104 LYS A C 1
ATOM 778 O O . LYS A 1 104 ? -10.127 -13.263 18.724 1.00 79.44 104 LYS A O 1
ATOM 783 N N . LEU A 1 105 ? -10.166 -11.496 17.341 1.00 73.25 105 LEU A N 1
ATOM 784 C CA . LEU A 1 105 ? -9.003 -10.814 17.910 1.00 73.25 105 LEU A CA 1
ATOM 785 C C . LEU A 1 105 ? -9.382 -9.872 19.069 1.00 73.25 105 LEU A C 1
ATOM 787 O O . LEU A 1 105 ? -10.435 -9.225 19.031 1.00 73.25 105 LEU A O 1
ATOM 791 N N . PRO A 1 106 ? -8.506 -9.722 20.086 1.00 70.31 106 PRO A N 1
ATOM 792 C CA . PRO A 1 106 ? -8.713 -8.746 21.151 1.00 70.31 106 PRO A CA 1
ATOM 793 C C . PRO A 1 106 ? -8.754 -7.316 20.588 1.00 70.31 106 PRO A C 1
ATOM 795 O O . PRO A 1 106 ? -8.126 -7.001 19.576 1.00 70.31 106 PRO A O 1
ATOM 798 N N . GLY A 1 107 ? -9.501 -6.425 21.248 1.00 66.56 107 GLY A N 1
ATOM 799 C CA . GLY A 1 107 ? -9.604 -5.022 20.833 1.00 66.56 107 GLY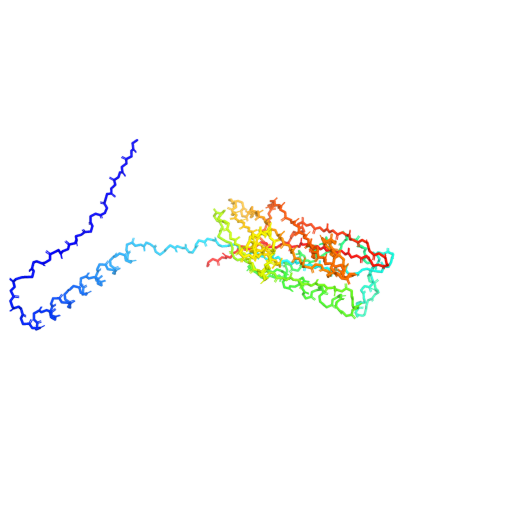 A CA 1
ATOM 800 C C . GLY A 1 107 ? -8.234 -4.337 20.791 1.00 66.56 107 GLY A C 1
ATOM 801 O O . GLY A 1 107 ? -7.480 -4.428 21.755 1.00 66.56 107 GLY A O 1
ATOM 802 N N . GLY A 1 108 ? -7.923 -3.660 19.682 1.00 63.53 108 GLY A N 1
ATOM 803 C CA . GLY A 1 108 ? -6.623 -3.018 19.444 1.00 63.53 108 GLY A CA 1
ATOM 804 C C . GLY A 1 108 ? -5.644 -3.839 18.592 1.00 63.53 108 GLY A C 1
ATOM 805 O O . GLY A 1 108 ? -4.658 -3.290 18.112 1.00 63.53 108 GLY A O 1
ATOM 806 N N . ALA A 1 109 ? -5.906 -5.129 18.351 1.00 68.81 109 ALA A N 1
ATOM 807 C CA . ALA A 1 109 ? -5.085 -5.936 17.449 1.00 68.81 109 ALA A CA 1
ATOM 808 C C . ALA A 1 109 ? -5.499 -5.735 15.980 1.00 68.81 109 ALA A C 1
ATOM 810 O O . ALA A 1 109 ? -6.671 -5.885 15.627 1.00 68.81 109 ALA A O 1
ATOM 811 N N . SER A 1 110 ? -4.524 -5.437 15.115 1.00 68.06 110 SER A N 1
ATOM 812 C CA . SER A 1 110 ? -4.748 -5.350 13.668 1.00 68.06 110 SER A CA 1
ATOM 813 C C . SER A 1 110 ? -4.851 -6.750 13.039 1.00 68.06 110 SER A C 1
ATOM 815 O O . SER A 1 110 ? -3.955 -7.575 13.249 1.00 68.06 110 SER A O 1
ATOM 817 N N . PRO A 1 111 ? -5.870 -7.014 12.201 1.00 70.06 111 PRO A N 1
ATOM 818 C CA . PRO A 1 111 ? -6.001 -8.263 11.460 1.00 70.06 111 PRO A CA 1
ATOM 819 C C . PRO A 1 111 ? -5.012 -8.367 10.284 1.00 70.06 111 PRO A C 1
ATOM 821 O O . PRO A 1 111 ? -4.876 -9.443 9.709 1.00 70.06 111 PRO A O 1
ATOM 824 N N . GLY A 1 112 ? -4.280 -7.301 9.928 1.00 64.38 112 GLY A N 1
ATOM 825 C CA . GLY A 1 112 ? -3.378 -7.289 8.766 1.00 64.38 112 GLY A CA 1
ATOM 826 C C . GLY A 1 112 ? -2.330 -8.410 8.775 1.00 64.38 112 GLY A C 1
ATOM 827 O O . GLY A 1 112 ? -2.082 -9.028 7.742 1.00 64.38 112 GLY A O 1
ATOM 828 N N . ALA A 1 113 ? -1.788 -8.752 9.951 1.00 62.94 113 ALA A N 1
ATOM 829 C CA . ALA A 1 113 ? -0.855 -9.873 10.096 1.00 62.94 113 ALA A CA 1
ATOM 830 C C . ALA A 1 113 ? -1.521 -11.233 9.806 1.00 62.94 113 ALA A C 1
ATOM 832 O O . ALA A 1 113 ? -0.927 -12.071 9.133 1.00 62.94 113 ALA A O 1
ATOM 833 N N . ALA A 1 114 ? -2.772 -11.431 10.239 1.00 64.12 114 ALA A N 1
ATOM 834 C CA . ALA A 1 114 ? -3.541 -12.635 9.922 1.00 64.12 114 ALA A CA 1
ATOM 835 C C . ALA A 1 114 ? -3.823 -12.742 8.414 1.00 64.12 114 ALA A C 1
ATOM 837 O O . ALA A 1 114 ? -3.777 -13.835 7.856 1.00 64.12 114 ALA A O 1
ATOM 838 N N . GLY A 1 115 ? -4.039 -11.611 7.736 1.00 60.53 115 GLY A N 1
ATOM 839 C CA . GLY A 1 115 ? -4.195 -11.549 6.279 1.00 60.53 115 GLY A CA 1
ATOM 840 C C . GLY A 1 115 ? -2.920 -11.917 5.541 1.00 60.53 115 GLY A C 1
ATOM 841 O O . GLY A 1 115 ? -2.964 -12.712 4.603 1.00 60.53 115 GLY A O 1
ATOM 842 N N . ALA A 1 116 ? -1.777 -11.406 6.002 1.00 60.28 116 ALA A N 1
ATOM 843 C CA . ALA A 1 116 ? -0.486 -11.783 5.449 1.00 60.28 116 ALA A CA 1
ATOM 844 C C . ALA A 1 116 ? -0.205 -13.278 5.635 1.00 60.28 116 ALA A C 1
ATOM 846 O O . ALA A 1 116 ? 0.161 -13.955 4.678 1.00 60.28 116 ALA A O 1
ATOM 847 N N . THR A 1 117 ? -0.457 -13.827 6.826 1.00 63.50 117 THR A N 1
ATOM 848 C CA . THR A 1 117 ? -0.339 -15.268 7.077 1.00 63.50 117 THR A CA 1
ATOM 849 C C . THR A 1 117 ? -1.318 -16.077 6.233 1.00 63.50 117 THR A C 1
ATOM 851 O O . THR A 1 117 ? -0.916 -17.100 5.693 1.00 63.50 117 THR A O 1
ATOM 854 N N . PHE A 1 118 ? -2.568 -15.638 6.060 1.00 66.81 118 PHE A N 1
ATOM 855 C CA . PHE A 1 118 ? -3.549 -16.312 5.205 1.00 66.81 118 PHE A CA 1
ATOM 856 C C . PHE A 1 118 ? -3.080 -16.381 3.743 1.00 66.81 118 PHE A C 1
ATOM 858 O O . PHE A 1 118 ? -3.124 -17.447 3.133 1.00 66.81 118 PHE A O 1
ATOM 865 N N . LEU A 1 119 ? -2.575 -15.273 3.193 1.00 64.38 119 LEU A N 1
ATOM 866 C CA . LEU A 1 119 ? -2.026 -15.237 1.834 1.00 64.38 119 LEU A CA 1
ATOM 867 C C . LEU A 1 119 ? -0.759 -16.093 1.713 1.00 64.38 119 LEU A C 1
ATOM 869 O O . LEU A 1 119 ? -0.624 -16.863 0.767 1.00 64.38 119 LEU A O 1
ATOM 873 N N . LEU A 1 120 ? 0.150 -16.010 2.683 1.00 60.78 120 LEU A N 1
ATOM 874 C CA . LEU A 1 120 ? 1.390 -16.787 2.679 1.00 60.78 120 LEU A CA 1
ATOM 875 C C . LEU A 1 120 ? 1.124 -18.292 2.822 1.00 60.78 120 LEU A C 1
ATOM 877 O O . LEU A 1 120 ? 1.697 -19.092 2.096 1.00 60.78 120 LEU A O 1
ATOM 881 N N . THR A 1 121 ? 0.221 -18.700 3.708 1.00 64.31 121 THR A N 1
ATOM 882 C CA . THR A 1 121 ? -0.094 -20.124 3.923 1.00 64.31 121 THR A CA 1
ATOM 883 C C . THR A 1 121 ? -0.995 -20.708 2.836 1.00 64.31 121 THR A C 1
ATOM 885 O O . THR A 1 121 ? -0.880 -21.892 2.537 1.00 64.31 121 THR A O 1
ATOM 888 N N . GLY A 1 122 ? -1.869 -19.899 2.226 1.00 63.50 122 GLY A N 1
ATOM 889 C CA . GLY A 1 122 ? -2.816 -20.351 1.204 1.00 63.50 122 GLY A CA 1
ATOM 890 C C . GLY A 1 122 ? -2.342 -20.213 -0.246 1.00 63.50 122 GLY A C 1
ATOM 891 O O . GLY A 1 122 ? -2.852 -20.929 -1.104 1.00 63.50 122 GLY A O 1
ATOM 892 N N . LEU A 1 123 ? -1.406 -19.299 -0.541 1.00 63.31 123 LEU A N 1
ATOM 893 C CA . LEU A 1 123 ? -0.992 -18.969 -1.916 1.00 63.31 123 LEU A CA 1
ATOM 894 C C . LEU A 1 123 ? 0.520 -19.073 -2.162 1.00 63.31 123 LEU A C 1
ATOM 896 O O . LEU A 1 123 ? 0.915 -19.234 -3.317 1.00 63.31 123 LEU A O 1
ATOM 900 N N . ALA A 1 124 ? 1.371 -19.009 -1.127 1.00 59.34 124 ALA A N 1
ATOM 901 C CA . ALA A 1 124 ? 2.822 -19.105 -1.336 1.00 59.34 124 ALA A CA 1
ATOM 902 C C . ALA A 1 124 ? 3.294 -20.535 -1.646 1.00 59.34 124 ALA A C 1
ATOM 904 O O . ALA A 1 124 ? 4.343 -20.702 -2.254 1.00 59.34 124 ALA A O 1
ATOM 905 N N . GLY A 1 125 ? 2.522 -21.565 -1.276 1.00 54.81 125 GLY A N 1
ATOM 906 C CA . GLY A 1 125 ? 2.859 -22.965 -1.573 1.00 54.81 125 GLY A CA 1
ATOM 907 C C . GLY A 1 125 ? 2.712 -23.373 -3.047 1.00 54.81 125 GLY A C 1
ATOM 908 O O . GLY A 1 125 ? 3.169 -24.449 -3.415 1.00 54.81 125 GLY A O 1
ATOM 909 N N . ASP A 1 126 ? 2.094 -22.529 -3.878 1.00 59.72 126 ASP A N 1
ATOM 910 C CA . ASP A 1 126 ? 1.733 -22.837 -5.268 1.00 59.72 126 ASP A CA 1
ATOM 911 C C . ASP A 1 126 ? 2.422 -21.899 -6.300 1.00 59.72 126 ASP A C 1
ATOM 913 O O . ASP A 1 126 ? 1.980 -21.850 -7.446 1.00 59.72 126 ASP A O 1
ATOM 917 N N . ASP A 1 127 ? 3.438 -21.108 -5.916 1.00 63.22 127 ASP A N 1
ATOM 918 C CA . ASP A 1 127 ? 4.095 -20.068 -6.754 1.00 63.22 127 ASP A CA 1
ATOM 919 C C . ASP A 1 127 ? 3.142 -18.994 -7.328 1.00 63.22 127 ASP A C 1
ATOM 921 O O . ASP A 1 127 ? 3.457 -18.273 -8.276 1.00 63.22 127 ASP A O 1
ATOM 925 N N . LYS A 1 128 ? 1.952 -18.857 -6.737 1.00 76.94 128 LYS A N 1
ATOM 926 C CA . LYS A 1 128 ? 0.907 -17.924 -7.189 1.00 76.94 128 LYS A CA 1
ATOM 927 C C . LYS A 1 128 ? 1.018 -16.552 -6.545 1.00 76.94 128 LYS A C 1
ATOM 929 O O . LYS A 1 128 ? 0.521 -15.579 -7.094 1.00 76.94 128 LYS A O 1
ATOM 934 N N . LEU A 1 129 ? 1.623 -16.452 -5.366 1.00 82.62 129 LEU A N 1
ATOM 935 C CA . LEU A 1 129 ? 1.853 -15.171 -4.707 1.00 82.62 129 LEU A CA 1
ATOM 936 C C . LEU A 1 129 ? 3.151 -14.553 -5.238 1.00 82.62 129 LEU A C 1
ATOM 938 O O . LEU A 1 129 ? 4.233 -15.052 -4.949 1.00 82.62 129 LEU A O 1
ATOM 942 N N . GLU A 1 130 ? 3.051 -13.455 -5.985 1.00 83.38 130 GLU A N 1
ATOM 943 C CA . GLU A 1 130 ? 4.227 -12.776 -6.548 1.00 83.38 130 GLU A CA 1
ATOM 944 C C . GLU A 1 130 ? 4.865 -11.803 -5.571 1.00 83.38 130 GLU A C 1
ATOM 946 O O . GLU A 1 130 ? 6.085 -11.661 -5.514 1.00 83.38 130 GLU A O 1
ATOM 951 N N . ALA A 1 131 ? 4.028 -11.086 -4.829 1.00 85.44 131 ALA A N 1
ATOM 952 C CA . ALA A 1 131 ? 4.484 -10.100 -3.873 1.00 85.44 131 ALA A CA 1
ATOM 953 C C . ALA A 1 131 ? 3.466 -9.951 -2.753 1.00 85.44 131 ALA A C 1
ATOM 955 O O . ALA A 1 131 ? 2.254 -9.955 -2.978 1.00 85.44 131 ALA A O 1
ATOM 956 N N . ILE A 1 132 ? 3.981 -9.762 -1.546 1.00 87.75 132 ILE A N 1
ATOM 957 C CA . ILE A 1 132 ? 3.204 -9.325 -0.402 1.00 87.75 132 ILE A CA 1
ATOM 958 C C . ILE A 1 132 ? 4.005 -8.276 0.347 1.00 87.75 132 ILE A C 1
ATOM 960 O O . ILE A 1 132 ? 5.173 -8.476 0.676 1.00 87.75 132 ILE A O 1
ATOM 964 N N . GLU A 1 133 ? 3.376 -7.139 0.588 1.00 88.25 133 GLU A N 1
ATOM 965 C CA . GLU A 1 133 ? 3.980 -6.038 1.311 1.00 88.25 133 GLU A CA 1
ATOM 966 C C . GLU A 1 133 ? 2.992 -5.581 2.384 1.00 88.25 133 GLU A C 1
ATOM 968 O O . GLU A 1 133 ? 1.829 -5.285 2.098 1.00 88.25 133 GLU A O 1
ATOM 973 N N . GLN A 1 134 ? 3.453 -5.550 3.632 1.00 89.50 134 GLN A N 1
ATOM 974 C CA . GLN A 1 134 ? 2.670 -5.079 4.764 1.00 89.50 134 GLN A CA 1
ATOM 975 C C . GLN A 1 134 ? 3.372 -3.889 5.406 1.00 89.50 134 GLN A C 1
ATOM 977 O O . GLN A 1 134 ? 4.557 -3.955 5.736 1.00 89.50 134 GLN A O 1
ATOM 982 N N . PHE A 1 135 ? 2.622 -2.815 5.624 1.00 90.69 135 PHE A N 1
ATOM 983 C CA . PHE A 1 135 ? 3.113 -1.597 6.248 1.00 90.69 135 PHE A CA 1
ATOM 984 C C . PHE A 1 135 ? 2.226 -1.201 7.411 1.00 90.69 135 PHE A C 1
ATOM 986 O O . PHE A 1 135 ? 1.003 -1.279 7.331 1.00 90.69 135 PHE A O 1
ATOM 993 N N . ARG A 1 136 ? 2.853 -0.708 8.477 1.00 91.44 136 ARG A N 1
ATOM 994 C CA . ARG A 1 136 ? 2.151 -0.148 9.626 1.00 91.44 136 ARG A CA 1
ATOM 995 C C . ARG A 1 136 ? 2.627 1.271 9.883 1.00 91.44 136 ARG A C 1
ATOM 997 O O . ARG A 1 136 ? 3.829 1.517 9.959 1.00 91.44 136 ARG A O 1
ATOM 1004 N N . LEU A 1 137 ? 1.681 2.189 10.028 1.00 92.69 137 LEU A N 1
ATOM 1005 C CA . LEU A 1 137 ? 1.933 3.595 10.307 1.00 92.69 137 LEU A CA 1
ATOM 1006 C C . LEU A 1 137 ? 0.985 4.069 11.406 1.00 92.69 137 LEU A C 1
ATOM 1008 O O . LEU A 1 137 ? -0.225 3.920 11.288 1.00 92.69 137 LEU A O 1
ATOM 1012 N N . GLN A 1 138 ? 1.529 4.675 12.457 1.00 92.88 138 GLN A N 1
ATOM 1013 C CA . GLN A 1 138 ? 0.717 5.303 13.491 1.00 92.88 138 GLN A CA 1
ATOM 1014 C C . GLN A 1 138 ? 0.362 6.737 13.080 1.00 92.88 138 GLN A C 1
ATOM 1016 O O . GLN A 1 138 ? 1.229 7.553 12.757 1.00 92.88 138 GLN A O 1
ATOM 1021 N N . LEU A 1 139 ? -0.932 7.034 13.073 1.00 94.00 139 LEU A N 1
ATOM 1022 C CA . LEU A 1 139 ? -1.509 8.323 12.719 1.00 94.00 139 LEU A CA 1
ATOM 1023 C C . LEU A 1 139 ? -2.012 9.016 13.983 1.00 94.00 139 LEU A C 1
ATOM 1025 O O . LEU A 1 139 ? -2.682 8.402 14.812 1.00 94.00 139 LEU A O 1
ATOM 1029 N N . ALA A 1 140 ? -1.756 10.314 14.112 1.00 92.44 140 ALA A N 1
ATOM 1030 C CA . ALA A 1 140 ? -2.446 11.112 15.118 1.00 92.44 140 ALA A CA 1
ATOM 1031 C C . ALA A 1 140 ? -3.930 11.233 14.731 1.00 92.44 140 ALA A C 1
ATOM 1033 O O . ALA A 1 140 ? -4.242 11.592 13.595 1.00 92.44 140 ALA A O 1
ATOM 1034 N N . ALA A 1 141 ? -4.857 10.991 15.662 1.00 90.81 141 ALA A N 1
ATOM 1035 C CA . ALA A 1 141 ? -6.299 11.024 15.387 1.00 90.81 141 ALA A CA 1
ATOM 1036 C C . ALA A 1 141 ? -6.897 12.447 15.310 1.00 90.81 141 ALA A C 1
ATOM 1038 O O . ALA A 1 141 ? -8.066 12.663 15.636 1.00 90.81 141 ALA A O 1
ATOM 1039 N N . ASN A 1 142 ? -6.094 13.433 14.907 1.00 89.62 142 ASN A N 1
ATOM 1040 C CA . ASN A 1 142 ? -6.455 14.850 14.821 1.00 89.62 142 ASN A CA 1
ATOM 1041 C C . ASN A 1 142 ? -6.489 15.379 13.374 1.00 89.62 142 ASN A C 1
ATOM 1043 O O . ASN A 1 142 ? -6.572 16.588 13.171 1.00 89.62 142 ASN A O 1
ATOM 1047 N N . GLY A 1 143 ? -6.390 14.495 12.377 1.00 90.31 143 GLY A N 1
ATOM 1048 C CA . GLY A 1 143 ? -6.367 14.854 10.959 1.00 90.31 143 GLY A CA 1
ATOM 1049 C C . GLY A 1 143 ? -4.995 15.273 10.422 1.00 90.31 143 GLY A C 1
ATOM 1050 O O . GLY A 1 143 ? -4.887 15.592 9.238 1.00 90.31 143 GLY A O 1
ATOM 1051 N N . SER A 1 144 ? -3.936 15.249 11.239 1.00 92.81 144 SER A N 1
ATOM 1052 C CA . SER A 1 144 ? -2.573 15.522 10.762 1.00 92.81 144 SER A CA 1
ATOM 1053 C C . SER A 1 144 ? -2.108 14.428 9.800 1.00 92.81 144 SER A C 1
ATOM 1055 O O . SER A 1 144 ? -2.354 13.242 10.027 1.00 92.81 144 SER A O 1
ATOM 1057 N N . LYS A 1 145 ? -1.427 14.826 8.720 1.00 94.75 145 LYS A N 1
ATOM 1058 C CA . LYS A 1 145 ? -0.869 13.893 7.735 1.00 94.75 145 LYS A CA 1
ATOM 1059 C C . LYS A 1 145 ? 0.441 13.305 8.260 1.00 94.75 145 LYS A C 1
ATOM 1061 O O . LYS A 1 145 ? 1.349 14.054 8.614 1.00 94.75 145 LYS A O 1
ATOM 1066 N N . SER A 1 146 ? 0.557 11.984 8.225 1.00 95.06 146 SER A N 1
ATOM 1067 C CA . SER A 1 146 ? 1.809 11.252 8.444 1.00 95.06 146 SER A CA 1
ATOM 1068 C C . SER A 1 146 ? 2.207 10.517 7.168 1.00 95.06 146 SER A C 1
ATOM 1070 O O . SER A 1 146 ? 1.367 10.244 6.306 1.00 95.06 146 SER A O 1
ATOM 1072 N N . ARG A 1 147 ? 3.499 10.208 7.026 1.00 95.00 147 ARG A N 1
ATOM 1073 C CA . ARG A 1 147 ? 4.055 9.561 5.833 1.00 95.00 147 ARG A CA 1
ATOM 1074 C C . ARG A 1 147 ? 5.117 8.536 6.208 1.00 95.00 147 ARG A C 1
ATOM 1076 O O . ARG A 1 147 ? 5.953 8.795 7.067 1.00 95.00 147 ARG A O 1
ATOM 1083 N N . LEU A 1 148 ? 5.098 7.416 5.501 1.00 94.50 148 LEU A N 1
ATOM 1084 C CA . LEU A 1 148 ? 6.108 6.372 5.482 1.00 94.50 148 LEU A CA 1
ATOM 1085 C C . LEU A 1 148 ? 6.623 6.236 4.048 1.00 94.50 148 LEU A C 1
ATOM 1087 O O . LEU A 1 148 ? 5.844 6.185 3.098 1.00 94.50 148 LEU A O 1
ATOM 1091 N N . GLN A 1 149 ? 7.942 6.187 3.893 1.00 93.69 149 GLN A N 1
ATOM 1092 C CA . GLN A 1 149 ? 8.597 5.935 2.615 1.00 93.69 149 GLN A CA 1
ATOM 1093 C C . GLN A 1 149 ? 9.589 4.793 2.792 1.00 93.69 149 GLN A C 1
ATOM 1095 O O . GLN A 1 149 ? 10.453 4.862 3.664 1.00 93.69 149 GLN A O 1
ATOM 1100 N N . ASN A 1 150 ? 9.486 3.775 1.946 1.00 93.50 150 ASN A N 1
ATOM 1101 C CA . ASN A 1 150 ? 10.455 2.695 1.851 1.00 93.50 150 ASN A CA 1
ATOM 1102 C C . ASN A 1 150 ? 10.893 2.551 0.396 1.00 93.50 150 ASN A C 1
ATOM 1104 O O . ASN A 1 150 ? 10.072 2.260 -0.469 1.00 93.50 150 ASN A O 1
ATOM 1108 N N . GLY A 1 151 ? 12.174 2.758 0.108 1.00 92.12 151 GLY A N 1
ATOM 1109 C CA . GLY A 1 151 ? 12.633 2.751 -1.271 1.00 92.12 151 GLY A CA 1
ATOM 1110 C C . GLY A 1 151 ? 14.001 3.384 -1.475 1.00 92.12 151 GLY A C 1
ATOM 1111 O O . GLY A 1 151 ? 14.830 3.413 -0.567 1.00 92.12 151 GLY A O 1
ATOM 1112 N N . LYS A 1 152 ? 14.247 3.874 -2.689 1.00 91.38 152 LYS A N 1
ATOM 1113 C CA . LYS A 1 152 ? 15.526 4.452 -3.117 1.00 91.38 152 LYS A CA 1
ATOM 1114 C C . LYS A 1 152 ? 15.298 5.782 -3.821 1.00 91.38 152 LYS A C 1
ATOM 1116 O O . LYS A 1 152 ? 14.276 5.984 -4.467 1.00 91.38 152 LYS A O 1
ATOM 1121 N N . GLN A 1 153 ? 16.277 6.673 -3.727 1.00 91.56 153 GLN A N 1
ATOM 1122 C CA . GLN A 1 153 ? 16.330 7.864 -4.567 1.00 91.56 153 GLN A CA 1
ATOM 1123 C C . GLN A 1 153 ? 17.108 7.540 -5.833 1.00 91.56 153 GLN A C 1
ATOM 1125 O O . GLN A 1 153 ? 18.269 7.135 -5.767 1.00 91.56 153 GLN A O 1
ATOM 1130 N N . VAL A 1 154 ? 16.453 7.686 -6.977 1.00 90.12 154 VAL A N 1
ATOM 1131 C CA . VAL A 1 154 ? 17.011 7.321 -8.276 1.00 90.12 154 VAL A CA 1
ATOM 1132 C C . VAL A 1 154 ? 17.380 8.604 -9.015 1.00 90.12 154 VAL A C 1
ATOM 1134 O O . VAL A 1 154 ? 16.500 9.432 -9.256 1.00 90.12 154 VAL A O 1
ATOM 1137 N N . PRO A 1 155 ? 18.664 8.811 -9.353 1.00 89.44 155 PRO A N 1
ATOM 1138 C CA . PRO A 1 155 ? 19.076 9.969 -10.129 1.00 89.44 155 PRO A CA 1
ATOM 1139 C C . PRO A 1 155 ? 18.622 9.829 -11.586 1.00 89.44 155 PRO A C 1
ATOM 1141 O O . PRO A 1 155 ? 18.813 8.791 -12.217 1.00 89.44 155 PRO A O 1
ATOM 1144 N N . ARG A 1 156 ? 18.086 10.911 -12.143 1.00 85.12 156 ARG A N 1
ATOM 1145 C CA . ARG A 1 156 ? 17.656 11.038 -13.532 1.00 85.12 156 ARG A CA 1
ATOM 1146 C C . ARG A 1 156 ? 18.266 12.288 -14.146 1.00 85.12 156 ARG A C 1
ATOM 1148 O O . ARG A 1 156 ? 18.186 13.370 -13.571 1.00 85.12 156 ARG A O 1
ATOM 1155 N N . ILE A 1 157 ? 18.852 12.157 -15.332 1.00 83.88 157 ILE A N 1
ATOM 1156 C CA . ILE A 1 157 ? 19.311 13.316 -16.103 1.00 83.88 157 ILE A CA 1
ATOM 1157 C C . ILE A 1 157 ? 18.077 14.010 -16.691 1.00 83.88 157 ILE A C 1
ATOM 1159 O O . ILE A 1 157 ? 17.339 13.402 -17.462 1.00 83.88 157 ILE A O 1
ATOM 1163 N N . VAL A 1 158 ? 17.856 15.270 -16.321 1.00 85.44 158 VAL A N 1
ATOM 1164 C CA . VAL A 1 158 ? 16.716 16.092 -16.781 1.00 85.44 158 VAL A CA 1
ATOM 1165 C C . VAL A 1 158 ? 17.120 17.145 -17.810 1.00 85.44 158 VAL A C 1
ATOM 1167 O O . VAL A 1 158 ? 16.270 17.782 -18.424 1.00 85.44 158 VAL A O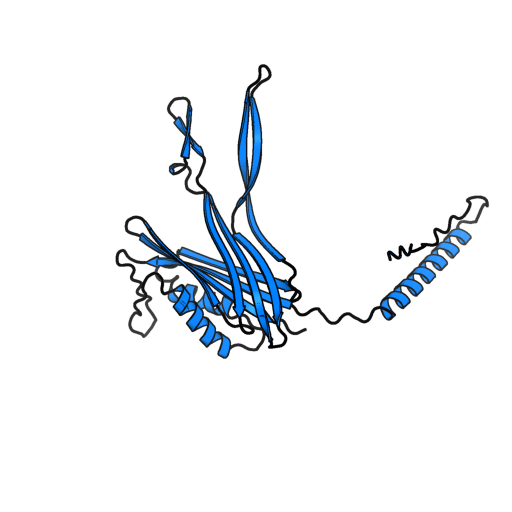 1
ATOM 1170 N N . GLY A 1 159 ? 18.422 17.321 -18.030 1.00 82.81 159 GLY A N 1
ATOM 1171 C CA . GLY A 1 159 ? 18.942 18.191 -19.074 1.00 82.81 159 GLY A CA 1
ATOM 1172 C C . GLY A 1 159 ? 20.439 18.012 -19.267 1.00 82.81 159 GLY A C 1
ATOM 1173 O O . GLY A 1 159 ? 21.161 17.673 -18.330 1.00 82.81 159 GLY A O 1
ATOM 1174 N N . THR A 1 160 ? 20.905 18.281 -20.480 1.00 85.81 160 THR A N 1
ATOM 1175 C CA . THR A 1 160 ? 22.327 18.283 -20.825 1.00 85.81 160 THR A CA 1
ATOM 1176 C C . THR A 1 160 ? 22.649 19.586 -21.535 1.00 85.81 160 THR A C 1
ATOM 1178 O O . THR A 1 160 ? 22.066 19.897 -22.572 1.00 85.81 160 THR A O 1
ATOM 1181 N N . THR A 1 161 ? 23.591 20.344 -20.985 1.00 88.00 161 THR A N 1
ATOM 1182 C CA . THR A 1 161 ? 24.109 21.570 -21.590 1.00 88.00 161 THR A CA 1
ATOM 1183 C C . THR A 1 161 ? 25.478 21.278 -22.183 1.00 88.00 161 THR A C 1
ATOM 1185 O O . THR A 1 161 ? 26.408 20.897 -21.469 1.00 88.00 161 THR A O 1
ATOM 1188 N N . VAL A 1 162 ? 25.614 21.476 -23.492 1.00 88.06 162 VAL A N 1
ATOM 1189 C CA . VAL A 1 162 ? 26.888 21.345 -24.208 1.00 88.06 162 VAL A CA 1
ATOM 1190 C C . VAL A 1 162 ? 27.465 22.738 -24.441 1.00 88.06 162 VAL A C 1
ATOM 1192 O O . VAL A 1 162 ? 26.780 23.622 -24.951 1.00 88.06 162 VAL A O 1
ATOM 1195 N N . SER A 1 163 ? 28.723 22.948 -24.059 1.00 89.38 163 SER A N 1
ATOM 1196 C CA . SER A 1 163 ? 29.432 24.221 -24.228 1.00 89.38 163 SER A CA 1
ATOM 1197 C C . SER A 1 163 ? 30.860 24.001 -24.735 1.00 89.38 163 SER A C 1
ATOM 1199 O O . SER A 1 163 ? 31.378 22.887 -24.686 1.00 89.38 163 SER A O 1
ATOM 1201 N N . GLN A 1 164 ? 31.546 25.073 -25.149 1.00 85.44 164 GLN A N 1
ATOM 1202 C CA . GLN A 1 164 ? 32.965 25.015 -25.545 1.00 85.44 164 GLN A CA 1
ATOM 1203 C C . GLN A 1 164 ? 33.902 24.517 -24.426 1.00 85.44 164 GLN A C 1
ATOM 1205 O O . GLN A 1 164 ? 35.024 24.111 -24.710 1.00 85.44 164 GLN A O 1
ATOM 1210 N N . ARG A 1 165 ? 33.460 24.539 -23.159 1.00 85.94 165 ARG A N 1
ATOM 1211 C CA . ARG A 1 165 ? 34.217 24.038 -21.997 1.00 85.94 165 ARG A CA 1
ATOM 1212 C C . ARG A 1 165 ? 33.889 22.585 -21.631 1.00 85.94 165 ARG A C 1
ATOM 1214 O O . ARG A 1 165 ? 34.478 22.067 -20.689 1.00 85.94 165 ARG A O 1
ATOM 1221 N N . GLY A 1 166 ? 32.968 21.942 -22.350 1.00 85.81 166 GLY A N 1
ATOM 1222 C CA . GLY A 1 166 ? 32.553 20.558 -22.122 1.00 85.81 166 GLY A CA 1
ATOM 1223 C C . GLY A 1 166 ? 31.044 20.390 -21.944 1.00 85.81 166 GLY A C 1
ATOM 1224 O O . GLY A 1 166 ? 30.257 21.321 -22.153 1.00 85.81 166 GLY A O 1
ATOM 1225 N N . THR A 1 167 ? 30.662 19.177 -21.550 1.00 86.31 167 THR A N 1
ATOM 1226 C CA . THR A 1 167 ? 29.274 18.748 -21.340 1.00 86.31 167 THR A CA 1
ATOM 1227 C C . THR A 1 167 ? 28.948 18.730 -19.850 1.00 86.31 167 THR A C 1
ATOM 1229 O O . THR A 1 167 ? 29.665 18.107 -19.069 1.00 86.31 167 THR A O 1
ATOM 1232 N N . ALA A 1 168 ? 27.855 19.382 -19.459 1.00 88.00 168 ALA A N 1
ATOM 1233 C CA . ALA A 1 168 ? 27.333 19.366 -18.097 1.00 88.00 168 ALA A CA 1
ATOM 1234 C C . ALA A 1 168 ? 25.915 18.782 -18.083 1.00 88.00 168 ALA A C 1
ATOM 1236 O O . ALA A 1 168 ? 25.062 19.202 -18.864 1.00 88.00 168 ALA A O 1
ATOM 1237 N N . ASN A 1 169 ? 25.659 17.835 -17.181 1.00 85.88 169 ASN A N 1
ATOM 1238 C CA . ASN A 1 169 ? 24.345 17.221 -17.003 1.00 85.88 169 ASN A CA 1
ATOM 1239 C C . ASN A 1 169 ? 23.667 17.782 -15.752 1.00 85.88 169 ASN A C 1
ATOM 1241 O O . ASN A 1 169 ? 24.292 17.887 -14.698 1.00 85.88 169 ASN A O 1
ATOM 1245 N N . SER A 1 170 ? 22.381 18.100 -15.865 1.00 87.50 170 SER A N 1
ATOM 1246 C CA . SER A 1 170 ? 21.508 18.391 -14.734 1.00 87.50 170 SER A CA 1
ATOM 1247 C C . SER A 1 170 ? 20.816 17.104 -14.298 1.00 87.50 170 SER A C 1
ATOM 1249 O O . SER A 1 170 ? 20.238 16.398 -15.127 1.00 87.50 170 SER A O 1
ATOM 1251 N N . VAL A 1 171 ? 20.904 16.788 -13.007 1.00 88.25 171 VAL A N 1
ATOM 1252 C CA . VAL A 1 171 ? 20.393 15.546 -12.416 1.00 88.25 171 VAL A CA 1
ATOM 1253 C C . VAL A 1 171 ? 19.331 15.887 -11.374 1.00 88.25 171 VAL A C 1
ATOM 1255 O O . VAL A 1 171 ? 19.565 16.720 -10.501 1.00 88.25 171 VAL A O 1
ATOM 1258 N N . GLN A 1 172 ? 18.182 15.224 -11.455 1.00 91.94 172 GLN A N 1
ATOM 1259 C CA . GLN A 1 172 ? 17.108 15.252 -10.465 1.00 91.94 172 GLN A CA 1
ATOM 1260 C C . GLN A 1 172 ? 17.017 13.891 -9.768 1.00 91.94 172 GLN A C 1
ATOM 1262 O O . GLN A 1 172 ? 17.326 12.871 -10.374 1.00 91.94 172 GLN A O 1
ATOM 1267 N N . PHE A 1 173 ? 16.604 13.864 -8.501 1.00 89.94 173 PHE A N 1
ATOM 1268 C CA . PHE A 1 173 ? 16.389 12.623 -7.756 1.00 89.94 173 PHE A CA 1
ATOM 1269 C C . PHE A 1 173 ? 14.897 12.357 -7.594 1.00 89.94 173 PHE A C 1
ATOM 1271 O O . PHE A 1 173 ? 14.191 13.162 -6.985 1.00 89.94 173 PHE A O 1
ATOM 1278 N N . ASP A 1 174 ? 14.448 11.208 -8.088 1.00 89.56 174 ASP A N 1
ATOM 1279 C CA . ASP A 1 174 ? 13.071 10.748 -7.936 1.00 89.56 174 ASP A CA 1
ATOM 1280 C C . ASP A 1 174 ? 12.996 9.716 -6.800 1.00 89.56 174 ASP A C 1
ATOM 1282 O O . ASP A 1 174 ? 13.834 8.815 -6.699 1.00 89.56 174 ASP A O 1
ATOM 1286 N N . ASN A 1 175 ? 12.009 9.858 -5.909 1.00 90.81 175 ASN A N 1
ATOM 1287 C CA . ASN A 1 175 ? 11.762 8.891 -4.838 1.00 90.81 175 ASN A CA 1
ATOM 1288 C C . ASN A 1 175 ? 11.010 7.690 -5.414 1.00 90.81 175 ASN A C 1
ATOM 1290 O O . ASN A 1 175 ? 9.892 7.844 -5.889 1.00 90.81 175 ASN A O 1
ATOM 1294 N N . MET A 1 176 ? 11.618 6.510 -5.341 1.00 92.19 176 MET A N 1
ATOM 1295 C CA . MET A 1 176 ? 11.099 5.279 -5.932 1.00 92.19 176 MET A CA 1
ATOM 1296 C C . MET A 1 176 ? 10.905 4.217 -4.855 1.00 92.19 176 MET A C 1
ATOM 1298 O O . MET A 1 176 ? 11.739 4.116 -3.957 1.00 92.19 176 MET A O 1
ATOM 1302 N N . GLY A 1 177 ? 9.859 3.402 -4.953 1.00 92.44 177 GLY A N 1
ATOM 1303 C CA . GLY A 1 177 ? 9.537 2.340 -3.997 1.00 92.44 177 GLY A CA 1
ATOM 1304 C C . GLY A 1 177 ? 8.110 2.464 -3.477 1.00 92.44 177 GLY A C 1
ATOM 1305 O O . GLY A 1 177 ? 7.207 2.814 -4.224 1.00 92.44 177 GLY A O 1
ATOM 1306 N N . MET A 1 178 ? 7.895 2.179 -2.197 1.00 93.56 178 MET A N 1
ATOM 1307 C CA . MET A 1 178 ? 6.600 2.353 -1.550 1.00 93.56 178 MET A CA 1
ATOM 1308 C C . MET A 1 178 ? 6.526 3.689 -0.817 1.00 93.56 178 MET A C 1
ATOM 1310 O O . MET A 1 178 ? 7.383 4.029 0.007 1.00 93.56 178 MET A O 1
ATOM 1314 N N . LEU A 1 179 ? 5.437 4.402 -1.054 1.00 94.62 179 LEU A N 1
ATOM 1315 C CA . LEU A 1 179 ? 5.067 5.616 -0.370 1.00 94.62 179 LEU A CA 1
ATOM 1316 C C . LEU A 1 179 ? 3.660 5.487 0.181 1.00 94.62 179 LEU A C 1
ATOM 1318 O O . LEU A 1 179 ? 2.704 5.310 -0.560 1.00 94.62 179 LEU A O 1
ATOM 1322 N N . ILE A 1 180 ? 3.529 5.623 1.491 1.00 95.31 180 ILE A N 1
ATOM 1323 C CA . ILE A 1 180 ? 2.232 5.616 2.151 1.00 95.31 180 ILE A CA 1
ATOM 1324 C C . ILE A 1 180 ? 2.125 6.911 2.917 1.00 95.31 180 ILE A C 1
ATOM 1326 O O . ILE A 1 180 ? 2.983 7.245 3.731 1.00 95.31 180 ILE A O 1
ATOM 1330 N N . SER A 1 181 ? 1.062 7.653 2.679 1.00 96.06 181 SER A N 1
ATOM 1331 C CA . SER A 1 181 ? 0.720 8.780 3.517 1.00 96.06 181 SER A CA 1
ATOM 1332 C C . SER A 1 181 ? -0.756 8.769 3.832 1.00 96.06 181 SER A C 1
ATOM 1334 O O . SER A 1 181 ? -1.574 8.276 3.062 1.00 96.06 181 SER A O 1
ATOM 1336 N N . GLY A 1 182 ? -1.101 9.288 4.995 1.00 95.75 182 GLY A N 1
ATOM 1337 C CA . GLY A 1 182 ? -2.489 9.333 5.387 1.00 95.75 182 GLY A CA 1
ATOM 1338 C C . GLY A 1 182 ? -2.727 10.222 6.580 1.00 95.75 182 GLY A C 1
ATOM 1339 O O . GLY A 1 182 ? -1.796 10.646 7.266 1.00 95.75 182 GLY A O 1
ATOM 1340 N N . SER A 1 183 ? -3.995 10.512 6.802 1.00 96.38 183 SER A N 1
ATOM 1341 C CA . SER A 1 183 ? -4.482 11.193 7.988 1.00 96.38 183 SER A CA 1
ATOM 1342 C C . SER A 1 183 ? -5.718 10.476 8.501 1.00 96.38 183 SER A C 1
ATOM 1344 O O . SER A 1 183 ? -6.487 9.891 7.733 1.00 96.38 183 SER A O 1
ATOM 1346 N N . ALA A 1 184 ? -5.893 10.508 9.817 1.00 95.81 184 ALA A N 1
ATOM 1347 C CA . ALA A 1 184 ? -7.035 9.906 10.477 1.00 95.81 184 ALA A CA 1
ATOM 1348 C C . ALA A 1 184 ? -7.699 10.915 11.409 1.00 95.81 184 ALA A C 1
ATOM 1350 O O . ALA A 1 184 ? -7.035 11.704 12.084 1.00 95.81 184 ALA A O 1
ATOM 1351 N N . GLN A 1 185 ? -9.023 10.857 11.472 1.00 94.75 185 GLN A N 1
ATOM 1352 C CA . GLN A 1 185 ? -9.818 11.598 12.436 1.00 94.75 185 GLN A CA 1
ATOM 1353 C C . GLN A 1 185 ? -10.896 10.682 13.010 1.00 94.75 185 GLN A C 1
ATOM 1355 O O . GLN A 1 185 ? -11.658 10.066 12.267 1.00 94.75 185 GLN A O 1
ATOM 1360 N N . ILE A 1 186 ? -10.967 10.593 14.338 1.00 93.12 186 ILE A N 1
ATOM 1361 C CA . ILE A 1 186 ? -11.999 9.805 15.019 1.00 93.12 186 ILE A CA 1
ATOM 1362 C C . ILE A 1 186 ? -13.242 10.685 15.195 1.00 93.12 186 ILE A C 1
ATOM 1364 O O . ILE A 1 186 ? -13.197 11.747 15.819 1.00 93.12 186 ILE A O 1
ATOM 1368 N N . ALA A 1 187 ? -14.361 10.254 14.621 1.00 90.12 187 ALA A N 1
ATOM 1369 C CA . ALA A 1 187 ? -15.657 10.895 14.775 1.00 90.12 187 ALA A CA 1
ATOM 1370 C C . ALA A 1 187 ? -16.240 10.637 16.173 1.00 90.12 187 ALA A C 1
ATOM 1372 O O . ALA A 1 187 ? -15.902 9.665 16.845 1.00 90.12 187 ALA A O 1
ATOM 1373 N N . LYS A 1 188 ? -17.213 11.459 16.590 1.00 87.25 188 LYS A N 1
ATOM 1374 C CA . LYS A 1 188 ? -17.926 11.274 17.872 1.00 87.25 188 LYS A CA 1
ATOM 1375 C C . LYS A 1 188 ? -18.631 9.916 17.986 1.00 87.25 188 LYS A C 1
ATOM 1377 O O . LYS A 1 188 ? -18.868 9.444 19.088 1.00 87.25 188 LYS A O 1
ATOM 1382 N N . THR A 1 189 ? -18.973 9.310 16.852 1.00 87.12 189 THR A N 1
ATOM 1383 C CA . THR A 1 189 ? -19.590 7.981 16.759 1.00 87.12 189 THR A CA 1
ATOM 1384 C C . THR A 1 189 ? -18.591 6.837 16.962 1.00 87.12 189 THR A C 1
ATOM 1386 O O . THR A 1 189 ? -19.006 5.685 17.011 1.00 87.12 189 THR A O 1
ATOM 1389 N N . GLY A 1 190 ? -17.288 7.129 17.041 1.00 86.31 190 GLY A N 1
ATOM 1390 C CA . GLY A 1 190 ? -16.211 6.138 17.077 1.00 86.31 190 GLY A CA 1
ATOM 1391 C C . GLY A 1 190 ? -15.742 5.665 15.697 1.00 86.31 190 GLY A C 1
ATOM 1392 O O . GLY A 1 190 ? -14.773 4.918 15.616 1.00 86.31 190 GLY A O 1
ATOM 1393 N N . ALA A 1 191 ? -16.384 6.108 14.611 1.00 92.06 191 ALA A N 1
ATOM 1394 C CA . ALA A 1 191 ? -15.916 5.830 13.254 1.00 92.06 191 ALA A CA 1
ATOM 1395 C C . ALA A 1 191 ? -14.634 6.615 12.935 1.00 92.06 191 ALA A C 1
ATOM 1397 O O . ALA A 1 191 ? -14.463 7.751 13.378 1.00 92.06 191 ALA A O 1
ATOM 1398 N N . ILE A 1 192 ? -13.758 6.029 12.127 1.00 94.56 192 ILE A N 1
ATOM 1399 C CA . ILE A 1 192 ? -12.489 6.616 11.704 1.00 94.56 192 ILE A CA 1
ATOM 1400 C C . ILE A 1 192 ? -12.665 7.144 10.281 1.00 94.56 192 ILE A C 1
ATOM 1402 O O . ILE A 1 192 ? -12.864 6.370 9.346 1.00 94.56 192 ILE A O 1
ATOM 1406 N N . ALA A 1 193 ? -12.577 8.461 10.109 1.00 95.81 193 ALA A N 1
ATOM 1407 C CA . ALA A 1 193 ? -12.420 9.078 8.799 1.00 95.81 193 ALA A CA 1
ATOM 1408 C C . ALA A 1 193 ? -10.940 9.010 8.411 1.00 95.81 193 ALA A C 1
ATOM 1410 O O . ALA A 1 193 ? -10.093 9.600 9.084 1.00 95.81 193 ALA A O 1
ATOM 1411 N N . LEU A 1 194 ? -10.638 8.274 7.348 1.00 96.06 194 LEU A N 1
ATOM 1412 C CA . LEU A 1 194 ? -9.288 7.967 6.901 1.00 96.06 194 LEU A CA 1
ATOM 1413 C C . LEU A 1 194 ? -9.086 8.506 5.482 1.00 96.06 194 LEU A C 1
ATOM 1415 O O . LEU A 1 194 ? -9.841 8.160 4.576 1.00 96.06 194 LEU A O 1
ATOM 1419 N N . ALA A 1 195 ? -8.057 9.325 5.285 1.00 96.62 195 ALA A N 1
ATOM 1420 C CA . ALA A 1 195 ? -7.549 9.669 3.962 1.00 96.62 195 ALA A CA 1
ATOM 1421 C C . ALA A 1 195 ? -6.228 8.929 3.755 1.00 96.62 195 ALA A C 1
ATOM 1423 O O . ALA A 1 195 ? -5.329 9.061 4.586 1.00 96.62 195 ALA A O 1
ATOM 1424 N N . VAL A 1 196 ? -6.116 8.146 2.681 1.00 95.75 196 VAL A N 1
ATOM 1425 C CA . VAL A 1 196 ? -4.910 7.369 2.370 1.00 95.75 196 VAL A CA 1
ATOM 1426 C C . VAL A 1 196 ? -4.467 7.644 0.944 1.00 95.75 196 VAL A C 1
ATOM 1428 O O . VAL A 1 196 ? -5.260 7.612 0.004 1.00 95.75 196 VAL A O 1
ATOM 1431 N N . GLU A 1 197 ? -3.172 7.873 0.809 1.00 96.50 197 GLU A N 1
ATOM 1432 C CA . GLU A 1 197 ? -2.444 7.978 -0.440 1.00 96.50 197 GLU A CA 1
ATOM 1433 C C . GLU A 1 197 ? -1.343 6.915 -0.424 1.00 96.50 197 GLU A C 1
ATOM 1435 O O . GLU A 1 197 ? -0.460 6.938 0.437 1.00 96.50 197 GLU A O 1
ATOM 1440 N N . ILE A 1 198 ? -1.432 5.962 -1.345 1.00 95.00 198 ILE A N 1
ATOM 1441 C CA . ILE A 1 198 ? -0.481 4.864 -1.508 1.00 95.00 198 ILE A CA 1
ATOM 1442 C C . ILE A 1 198 ? 0.080 4.968 -2.914 1.00 95.00 198 ILE A C 1
ATOM 1444 O O . ILE A 1 198 ? -0.676 4.949 -3.884 1.00 95.00 198 ILE A O 1
ATOM 1448 N N . GLU A 1 199 ? 1.395 5.057 -3.020 1.00 94.94 199 GLU A N 1
ATOM 1449 C CA . GLU A 1 199 ? 2.124 4.997 -4.275 1.00 94.94 199 GLU A CA 1
ATOM 1450 C C . GLU A 1 199 ? 3.134 3.856 -4.203 1.00 94.94 199 GLU A C 1
ATOM 1452 O O . GLU A 1 199 ? 3.951 3.794 -3.287 1.00 94.94 199 GLU A O 1
ATOM 1457 N N . ARG A 1 200 ? 3.103 2.965 -5.189 1.00 92.81 200 ARG A N 1
ATOM 1458 C CA . ARG A 1 200 ? 4.160 1.984 -5.417 1.00 92.81 200 ARG A CA 1
ATOM 1459 C C . ARG A 1 200 ? 4.807 2.285 -6.753 1.00 92.81 200 ARG A C 1
ATOM 1461 O O . ARG A 1 200 ? 4.121 2.250 -7.769 1.00 92.81 200 ARG A O 1
ATOM 1468 N N . SER A 1 201 ? 6.112 2.508 -6.754 1.00 93.56 201 SER A N 1
ATOM 1469 C CA . SER A 1 201 ? 6.909 2.746 -7.948 1.00 93.56 201 SER A CA 1
ATOM 1470 C C . SER A 1 201 ? 8.082 1.774 -8.063 1.00 93.56 201 SER A C 1
ATOM 1472 O O . SER A 1 201 ? 8.741 1.434 -7.077 1.00 93.56 201 SER A O 1
ATOM 1474 N N . ALA A 1 202 ? 8.348 1.313 -9.283 1.00 89.62 202 ALA A N 1
ATOM 1475 C CA . ALA A 1 202 ? 9.478 0.452 -9.611 1.00 89.62 202 ALA A CA 1
ATOM 1476 C C . ALA A 1 202 ? 10.110 0.872 -10.943 1.00 89.62 202 ALA A C 1
ATOM 1478 O O . ALA A 1 202 ? 9.443 1.419 -11.819 1.00 89.62 202 ALA A O 1
ATOM 1479 N N . ILE A 1 203 ? 11.413 0.631 -11.080 1.00 89.12 203 ILE A N 1
ATOM 1480 C CA . ILE A 1 203 ? 12.118 0.800 -12.353 1.00 89.12 203 ILE A CA 1
ATOM 1481 C C . ILE A 1 203 ? 11.851 -0.453 -13.189 1.00 89.12 203 ILE A C 1
ATOM 1483 O O . ILE A 1 203 ? 12.156 -1.557 -12.734 1.00 89.12 203 ILE A O 1
ATOM 1487 N N . GLY A 1 204 ? 11.286 -0.272 -14.380 1.00 85.12 204 GLY A N 1
ATOM 1488 C CA . GLY A 1 204 ? 11.100 -1.347 -15.351 1.00 85.12 204 GLY A CA 1
ATOM 1489 C C . GLY A 1 204 ? 12.425 -1.787 -15.995 1.00 85.12 204 GLY A C 1
ATOM 1490 O O . GLY A 1 204 ? 13.443 -1.107 -15.844 1.00 85.12 204 GLY A O 1
ATOM 1491 N N . PRO A 1 205 ? 12.447 -2.910 -16.728 1.00 84.44 205 PRO A N 1
ATOM 1492 C CA . PRO A 1 205 ? 13.657 -3.405 -17.381 1.00 84.44 205 PRO A CA 1
ATOM 1493 C C . PRO A 1 205 ? 14.252 -2.385 -18.365 1.00 84.44 205 PRO A C 1
ATOM 1495 O O . PRO A 1 205 ? 13.526 -1.759 -19.140 1.00 84.44 205 PRO A O 1
ATOM 1498 N N . ASP A 1 206 ? 15.583 -2.258 -18.397 1.00 80.81 206 ASP A N 1
ATOM 1499 C CA . ASP A 1 206 ? 16.279 -1.314 -19.292 1.00 80.81 206 ASP A CA 1
ATOM 1500 C C . ASP A 1 206 ? 15.960 -1.561 -20.778 1.00 80.81 206 ASP A C 1
ATOM 1502 O O . ASP A 1 206 ? 15.893 -0.625 -21.579 1.00 80.81 206 ASP A O 1
ATOM 1506 N N . GLU A 1 207 ? 15.734 -2.823 -21.149 1.00 82.69 207 GLU A N 1
ATOM 1507 C CA . GLU A 1 207 ? 15.410 -3.263 -22.511 1.00 82.69 207 GLU A CA 1
ATOM 1508 C C . GLU A 1 207 ? 14.043 -2.746 -22.988 1.00 82.69 207 GLU A C 1
ATOM 1510 O O . GLU A 1 207 ? 13.881 -2.408 -24.164 1.00 82.69 207 GLU A O 1
ATOM 1515 N N . GLU A 1 208 ? 13.093 -2.606 -22.060 1.00 82.56 208 GLU A N 1
ATOM 1516 C CA . GLU A 1 208 ? 11.753 -2.048 -22.285 1.00 82.56 208 GLU A CA 1
ATOM 1517 C C . GLU A 1 208 ? 11.739 -0.512 -22.202 1.00 82.56 208 GLU A C 1
ATOM 1519 O O . GLU A 1 208 ? 10.747 0.140 -22.536 1.00 82.56 208 GLU A O 1
ATOM 1524 N N . GLY A 1 209 ? 12.861 0.092 -21.797 1.00 82.31 209 GLY A N 1
ATOM 1525 C CA . GLY A 1 209 ? 13.024 1.535 -21.692 1.00 82.31 209 GLY A CA 1
ATOM 1526 C C . GLY A 1 209 ? 12.779 2.272 -23.012 1.00 82.31 209 GLY A C 1
ATOM 1527 O O . GLY A 1 209 ? 13.031 1.761 -24.105 1.00 82.31 209 GLY A O 1
ATOM 1528 N N . THR A 1 210 ? 12.335 3.523 -22.931 1.00 83.62 210 THR A N 1
ATOM 1529 C CA . THR A 1 210 ? 12.116 4.368 -24.111 1.00 83.62 210 THR A CA 1
ATOM 1530 C C . THR A 1 210 ? 13.463 4.733 -24.744 1.00 83.62 210 THR A C 1
ATOM 1532 O O . THR A 1 210 ? 14.325 5.273 -24.045 1.00 83.62 210 THR A O 1
ATOM 1535 N N . PRO A 1 211 ? 13.696 4.462 -26.041 1.00 83.94 211 PRO A N 1
ATOM 1536 C CA . PRO A 1 211 ? 14.950 4.814 -26.698 1.00 83.94 211 PRO A CA 1
ATOM 1537 C C . PRO A 1 211 ? 15.077 6.336 -26.816 1.00 83.94 211 PRO A C 1
ATOM 1539 O O . PRO A 1 211 ? 14.183 6.998 -27.337 1.00 83.94 211 PRO A O 1
ATOM 1542 N N . ILE A 1 212 ? 16.194 6.887 -26.337 1.00 82.62 212 ILE A N 1
ATOM 1543 C CA . ILE A 1 212 ? 16.461 8.335 -26.344 1.00 82.62 212 ILE A CA 1
ATOM 1544 C C . ILE A 1 212 ? 17.640 8.730 -27.234 1.00 82.62 212 ILE A C 1
ATOM 1546 O O . ILE A 1 212 ? 17.743 9.888 -27.629 1.00 82.62 212 ILE A O 1
ATOM 1550 N N . SER A 1 213 ? 18.545 7.799 -27.547 1.00 80.88 213 SER A N 1
ATOM 1551 C CA . SER A 1 213 ? 19.699 8.064 -28.411 1.00 80.88 213 SER A CA 1
ATOM 1552 C C . SER A 1 213 ? 20.271 6.774 -29.006 1.00 80.88 213 SER A C 1
ATOM 1554 O O . SER A 1 213 ? 20.004 5.678 -28.512 1.00 80.88 213 SER A O 1
ATOM 1556 N N . LEU A 1 214 ? 21.082 6.911 -30.054 1.00 83.94 214 LEU A N 1
ATOM 1557 C CA . LEU A 1 214 ? 21.840 5.835 -30.684 1.00 83.94 214 LEU A CA 1
ATOM 1558 C C . LEU A 1 214 ? 23.305 6.273 -30.786 1.00 83.94 214 LEU A C 1
ATOM 1560 O O . LEU A 1 214 ? 23.611 7.253 -31.462 1.00 83.94 214 LEU A O 1
ATOM 1564 N N . VAL A 1 215 ? 24.209 5.549 -30.126 1.00 84.12 215 VAL A N 1
ATOM 1565 C CA . VAL A 1 215 ? 25.654 5.823 -30.156 1.00 84.12 215 VAL A CA 1
ATOM 1566 C C . VAL A 1 215 ? 26.366 4.553 -30.600 1.00 84.12 215 VAL A C 1
ATOM 1568 O O . VAL A 1 215 ? 26.196 3.510 -29.977 1.00 84.12 215 VAL A O 1
ATOM 1571 N N . GLU A 1 216 ? 27.116 4.625 -31.704 1.00 84.12 216 GLU A N 1
ATOM 1572 C CA . GLU A 1 216 ? 27.887 3.491 -32.256 1.00 84.12 216 GLU A CA 1
ATOM 1573 C C . GLU A 1 216 ? 27.043 2.218 -32.482 1.00 84.12 216 GLU A C 1
ATOM 1575 O O . GLU A 1 216 ? 27.493 1.094 -32.283 1.00 84.12 216 GLU A O 1
ATOM 1580 N N . GLY A 1 217 ? 25.775 2.389 -32.872 1.00 80.25 217 GLY A N 1
ATOM 1581 C CA . GLY A 1 217 ? 24.835 1.280 -33.075 1.00 80.25 217 GLY A CA 1
ATOM 1582 C C . GLY A 1 217 ? 24.204 0.724 -31.791 1.00 80.25 217 GLY A C 1
ATOM 1583 O O . GLY A 1 217 ? 23.293 -0.097 -31.878 1.00 80.25 217 GLY A O 1
ATOM 1584 N N . LYS A 1 218 ? 24.603 1.199 -30.603 1.00 84.69 218 LYS A N 1
ATOM 1585 C CA . LYS A 1 218 ? 23.961 0.865 -29.325 1.00 84.69 218 LYS A CA 1
ATOM 1586 C C . LYS A 1 218 ? 22.863 1.874 -28.995 1.00 84.69 218 LYS A C 1
ATOM 1588 O O . LYS A 1 218 ? 23.101 3.080 -28.927 1.00 84.69 218 LYS A O 1
ATOM 1593 N N . THR A 1 219 ? 21.649 1.375 -28.772 1.00 84.38 219 THR A N 1
ATOM 1594 C CA . THR A 1 219 ? 20.518 2.212 -28.347 1.00 84.38 219 THR A CA 1
ATOM 1595 C C . THR A 1 219 ? 20.647 2.527 -26.861 1.00 84.38 219 THR A C 1
ATOM 1597 O O . THR A 1 219 ? 20.733 1.619 -26.036 1.00 84.38 219 THR A O 1
ATOM 1600 N N . ILE A 1 220 ? 20.648 3.811 -26.520 1.00 81.75 220 ILE A N 1
ATOM 1601 C CA . ILE A 1 220 ? 20.551 4.300 -25.147 1.00 81.75 220 ILE A CA 1
ATOM 1602 C C . ILE A 1 220 ? 19.067 4.468 -24.834 1.00 81.75 220 ILE A C 1
ATOM 1604 O O . ILE A 1 220 ? 18.350 5.166 -25.556 1.00 81.75 220 ILE A O 1
ATOM 1608 N N . ARG A 1 221 ? 18.610 3.824 -23.761 1.00 85.00 221 ARG A N 1
ATOM 1609 C CA . ARG A 1 221 ? 17.217 3.846 -23.312 1.00 85.00 221 ARG A CA 1
ATOM 1610 C C . ARG A 1 221 ? 17.104 4.541 -21.963 1.00 85.00 221 ARG A C 1
ATOM 1612 O O . ARG A 1 221 ? 18.025 4.499 -21.152 1.00 85.00 221 ARG A O 1
ATOM 1619 N N . THR A 1 222 ? 15.969 5.184 -21.734 1.00 83.94 222 THR A N 1
ATOM 1620 C CA . THR A 1 222 ? 15.551 5.645 -20.411 1.00 83.94 222 THR A CA 1
ATOM 1621 C C . THR A 1 222 ? 14.591 4.612 -19.835 1.00 83.94 222 THR A C 1
ATOM 1623 O O . THR A 1 222 ? 13.611 4.291 -20.511 1.00 83.94 222 THR A O 1
ATOM 1626 N N . PRO A 1 223 ? 14.836 4.086 -18.624 1.00 85.62 223 PRO A N 1
ATOM 1627 C CA . PRO A 1 223 ? 13.970 3.069 -18.052 1.00 85.62 223 PRO A CA 1
ATOM 1628 C C . PRO A 1 223 ? 12.564 3.627 -17.822 1.00 85.62 223 PRO A C 1
ATOM 1630 O O . PRO A 1 223 ? 12.387 4.797 -17.461 1.00 85.62 223 PRO A O 1
ATOM 1633 N N . GLN A 1 224 ? 11.561 2.782 -18.039 1.00 86.50 224 GLN A N 1
ATOM 1634 C CA . GLN A 1 224 ? 10.183 3.108 -17.687 1.00 86.50 224 GLN A CA 1
ATOM 1635 C C . GLN A 1 224 ? 10.005 3.036 -16.168 1.00 86.50 224 GLN A C 1
ATOM 1637 O O . GLN A 1 224 ? 10.735 2.326 -15.474 1.00 86.50 224 GLN A O 1
ATOM 1642 N N . ILE A 1 225 ? 9.050 3.803 -15.647 1.00 88.50 225 ILE A N 1
ATOM 1643 C CA . ILE A 1 225 ? 8.633 3.702 -14.250 1.00 88.50 225 ILE A CA 1
ATOM 1644 C C . ILE A 1 225 ? 7.245 3.085 -14.229 1.00 88.50 225 ILE A C 1
ATOM 1646 O O . ILE A 1 225 ? 6.306 3.669 -14.769 1.00 88.50 225 ILE A O 1
ATOM 1650 N N . ASP A 1 226 ? 7.127 1.945 -13.562 1.00 88.00 226 ASP A N 1
ATOM 1651 C CA . ASP A 1 226 ? 5.838 1.368 -13.219 1.00 88.00 226 ASP A CA 1
ATOM 1652 C C . ASP A 1 226 ? 5.330 2.036 -11.948 1.00 88.00 226 ASP A C 1
ATOM 1654 O O . ASP A 1 226 ? 6.009 1.974 -10.922 1.00 88.00 226 ASP A O 1
ATOM 1658 N N . THR A 1 227 ? 4.138 2.637 -11.995 1.00 90.81 227 THR A N 1
ATOM 1659 C CA . THR A 1 227 ? 3.517 3.287 -10.834 1.00 90.81 227 THR A CA 1
ATOM 1660 C C . THR A 1 227 ? 2.096 2.778 -10.605 1.00 90.81 227 THR A C 1
ATOM 1662 O O . THR A 1 227 ? 1.272 2.766 -11.516 1.00 90.81 227 THR A O 1
ATOM 1665 N N . LEU A 1 228 ? 1.785 2.426 -9.358 1.00 90.44 228 LEU A N 1
ATOM 1666 C CA . LEU A 1 228 ? 0.429 2.246 -8.843 1.00 90.44 228 LEU A CA 1
ATOM 1667 C C . LEU A 1 228 ? 0.139 3.386 -7.868 1.00 90.44 228 LEU A C 1
ATOM 1669 O O . LEU A 1 228 ? 0.890 3.552 -6.913 1.00 90.44 228 LEU A O 1
ATOM 1673 N N . VAL A 1 229 ? -0.9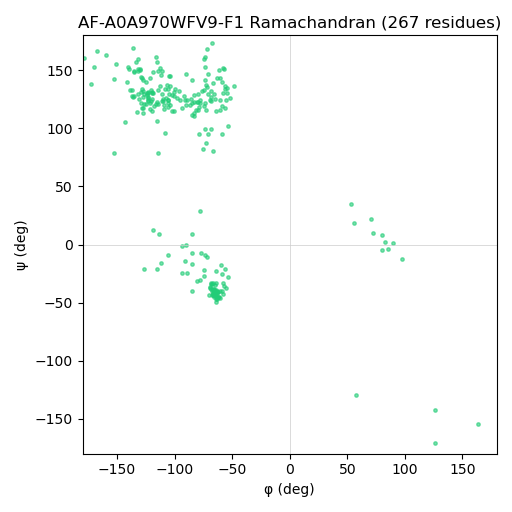51 4.128 -8.076 1.00 94.19 229 VAL A N 1
ATOM 1674 C CA . VAL A 1 229 ? -1.396 5.187 -7.158 1.00 94.19 229 VAL A CA 1
ATOM 1675 C C . VAL A 1 229 ? -2.827 4.919 -6.717 1.00 94.19 229 VAL A C 1
ATOM 1677 O O . VAL A 1 229 ? -3.717 4.739 -7.546 1.00 94.19 229 VAL A O 1
ATOM 1680 N N . ILE A 1 230 ? -3.057 4.945 -5.407 1.00 94.88 230 ILE A N 1
ATOM 1681 C CA . ILE A 1 230 ? -4.383 4.955 -4.795 1.00 94.88 230 ILE A CA 1
ATOM 1682 C C . ILE A 1 230 ? -4.481 6.212 -3.945 1.00 94.88 230 ILE A C 1
ATOM 1684 O O . ILE A 1 230 ? -3.700 6.392 -3.017 1.00 94.88 230 ILE A O 1
ATOM 1688 N N . ASN A 1 231 ? -5.460 7.061 -4.238 1.00 95.81 231 ASN A N 1
ATOM 1689 C CA . ASN A 1 231 ? -5.799 8.216 -3.419 1.00 95.81 231 ASN A CA 1
ATOM 1690 C C . ASN A 1 231 ? -7.291 8.150 -3.109 1.00 95.81 231 ASN A C 1
ATOM 1692 O O . ASN A 1 231 ? -8.120 8.215 -4.018 1.00 95.81 231 ASN A O 1
ATOM 1696 N N . THR A 1 232 ? -7.624 7.940 -1.840 1.00 95.75 232 THR A N 1
ATOM 1697 C CA . THR A 1 232 ? -9.008 7.716 -1.432 1.00 95.75 232 THR A CA 1
ATOM 1698 C C . THR A 1 232 ? -9.273 8.199 -0.016 1.00 95.75 232 THR A C 1
ATOM 1700 O O . THR A 1 232 ? -8.377 8.278 0.829 1.00 95.75 232 THR A O 1
ATOM 1703 N N . GLN A 1 233 ? -10.541 8.499 0.242 1.00 95.69 233 GLN A N 1
ATOM 1704 C CA . GLN A 1 233 ? -11.051 8.830 1.558 1.00 95.69 233 GLN A CA 1
ATOM 1705 C C . GLN A 1 233 ? -12.184 7.870 1.904 1.00 95.69 233 GLN A C 1
ATOM 1707 O O . GLN A 1 233 ? -13.169 7.761 1.176 1.00 95.69 233 GLN A O 1
ATOM 1712 N N . VAL A 1 234 ? -12.044 7.176 3.029 1.00 94.94 234 VAL A N 1
ATOM 1713 C CA . VAL A 1 234 ? -12.999 6.171 3.501 1.00 94.94 234 VAL A CA 1
ATOM 1714 C C . VAL A 1 234 ? -13.358 6.431 4.958 1.00 94.94 234 VAL A C 1
ATOM 1716 O O . VAL A 1 234 ? -12.567 6.972 5.725 1.00 94.94 234 VAL A O 1
ATOM 1719 N N . THR A 1 235 ? -14.573 6.056 5.350 1.00 95.25 235 THR A N 1
ATOM 1720 C CA . THR A 1 235 ? -14.975 6.022 6.761 1.00 95.25 235 THR A CA 1
ATOM 1721 C C . THR A 1 235 ? -15.132 4.571 7.172 1.00 95.25 235 THR A C 1
ATOM 1723 O O . THR A 1 235 ? -15.892 3.837 6.542 1.00 95.25 235 THR A O 1
ATOM 1726 N N . VAL A 1 236 ? -14.405 4.156 8.204 1.00 93.50 236 VAL A N 1
ATOM 1727 C CA . VAL A 1 236 ? -14.337 2.756 8.640 1.00 93.50 236 VAL A CA 1
ATOM 1728 C C . VAL A 1 236 ? -14.593 2.645 10.137 1.00 93.50 236 VAL A C 1
ATOM 1730 O O . VAL A 1 236 ? -14.327 3.582 10.892 1.00 93.50 236 VAL A O 1
ATOM 1733 N N . ALA A 1 237 ? -15.138 1.515 10.582 1.00 92.31 237 ALA A N 1
ATOM 1734 C CA . ALA A 1 237 ? -15.214 1.219 12.007 1.00 92.31 237 ALA A CA 1
ATOM 1735 C C . ALA A 1 237 ? -13.834 0.820 12.558 1.00 92.31 237 ALA A C 1
ATOM 1737 O O . ALA A 1 237 ? -12.948 0.408 11.806 1.00 92.31 237 ALA A O 1
ATOM 1738 N N . ASP A 1 238 ? -13.666 0.925 13.877 1.00 90.94 238 ASP A N 1
ATOM 1739 C CA . ASP A 1 238 ? -12.428 0.555 14.569 1.00 90.94 238 ASP A CA 1
ATOM 1740 C C . ASP A 1 238 ? -12.019 -0.906 14.300 1.00 90.94 238 ASP A C 1
ATOM 1742 O O . ASP A 1 238 ? -12.723 -1.859 14.643 1.00 90.94 238 ASP A O 1
ATOM 1746 N N . GLY A 1 239 ? -10.854 -1.072 13.678 1.00 87.50 239 GLY A N 1
ATOM 1747 C CA . GLY A 1 239 ? -10.258 -2.348 13.311 1.00 87.50 239 GLY A CA 1
ATOM 1748 C C . GLY A 1 239 ? -10.946 -3.056 12.144 1.00 87.50 239 GLY A C 1
ATOM 1749 O O . GLY A 1 239 ? -10.630 -4.216 11.889 1.00 87.50 239 GLY A O 1
ATOM 1750 N N . GLN A 1 240 ? -11.872 -2.400 11.435 1.00 89.00 240 GLN A N 1
ATOM 1751 C CA . GLN A 1 240 ? -12.531 -2.992 10.275 1.00 89.00 240 GLN A CA 1
ATOM 1752 C C . GLN A 1 240 ? -11.621 -2.916 9.034 1.00 89.00 240 GLN A C 1
ATOM 1754 O O . GLN A 1 240 ? -11.243 -1.812 8.628 1.00 89.00 240 GLN A O 1
ATOM 1759 N N . PRO A 1 241 ? -11.300 -4.056 8.392 1.00 89.88 241 PRO A N 1
ATOM 1760 C CA . PRO A 1 241 ? -10.561 -4.063 7.138 1.00 89.88 241 PRO A CA 1
ATOM 1761 C C . PRO A 1 241 ? -11.447 -3.599 5.978 1.00 89.88 241 PRO A C 1
ATOM 1763 O O . PRO A 1 241 ? -12.628 -3.951 5.892 1.00 89.88 241 PRO A O 1
ATOM 1766 N N . VAL A 1 242 ? -10.864 -2.832 5.059 1.00 91.56 242 VAL A N 1
ATOM 1767 C CA . VAL A 1 242 ? -11.524 -2.339 3.846 1.00 91.56 242 VAL A CA 1
ATOM 1768 C C . VAL A 1 242 ? -10.588 -2.468 2.650 1.00 91.56 242 VAL A C 1
ATOM 1770 O O . VAL A 1 242 ? -9.426 -2.072 2.706 1.00 91.56 242 VAL A O 1
ATOM 1773 N N . LEU A 1 243 ? -11.112 -3.008 1.549 1.00 92.44 243 LEU A N 1
ATOM 1774 C CA . LEU A 1 243 ? -10.447 -2.993 0.249 1.00 92.44 243 LEU A CA 1
ATOM 1775 C C . LEU A 1 243 ? -10.500 -1.570 -0.318 1.00 92.44 243 LEU A C 1
ATOM 1777 O O . LEU A 1 243 ? -11.584 -1.066 -0.607 1.00 92.44 243 LEU A O 1
ATOM 1781 N N . LEU A 1 244 ? -9.344 -0.930 -0.490 1.00 93.31 244 LEU A N 1
ATOM 1782 C CA . LEU A 1 244 ? -9.265 0.389 -1.126 1.00 93.31 244 LEU A CA 1
ATOM 1783 C C . LEU A 1 244 ? -9.318 0.297 -2.648 1.00 93.31 244 LEU A C 1
ATOM 1785 O O . LEU A 1 244 ? -9.824 1.201 -3.307 1.00 93.31 244 LEU A O 1
ATOM 1789 N N . GLY A 1 245 ? -8.795 -0.793 -3.203 1.00 90.38 245 GLY A N 1
ATOM 1790 C CA . GLY A 1 245 ? -8.797 -1.032 -4.635 1.00 90.38 245 GLY A CA 1
ATOM 1791 C C . GLY A 1 245 ? -8.173 -2.369 -4.998 1.00 90.38 245 GLY A C 1
ATOM 1792 O O . GLY A 1 245 ? -7.420 -2.963 -4.222 1.00 90.38 245 GLY A O 1
ATOM 1793 N N . SER A 1 246 ? -8.497 -2.826 -6.201 1.00 89.81 246 SER A N 1
ATOM 1794 C CA . SER A 1 246 ? -7.832 -3.939 -6.867 1.00 89.81 246 SER A CA 1
ATOM 1795 C C . SER A 1 246 ? -7.691 -3.626 -8.353 1.00 89.81 246 SER A C 1
ATOM 1797 O O . SER A 1 246 ? -8.473 -2.853 -8.910 1.00 89.81 246 SER A O 1
ATOM 1799 N N . PHE A 1 247 ? -6.675 -4.195 -8.982 1.00 88.69 247 PHE A N 1
ATOM 1800 C CA . PHE A 1 247 ? -6.407 -4.059 -10.402 1.00 88.69 247 PHE A CA 1
ATOM 1801 C C . PHE A 1 247 ? -5.972 -5.408 -10.959 1.00 88.69 247 PHE A C 1
ATOM 1803 O O . PHE A 1 247 ? -5.109 -6.065 -10.380 1.00 88.69 247 PHE A O 1
ATOM 1810 N N . VAL A 1 248 ? -6.560 -5.795 -12.089 1.00 87.75 248 VAL A N 1
ATOM 1811 C CA . VAL A 1 248 ? -6.215 -7.025 -12.801 1.00 87.75 248 VAL A CA 1
ATOM 1812 C C . VAL A 1 248 ? -5.457 -6.665 -14.072 1.00 87.75 248 VAL A C 1
ATOM 1814 O O . VAL A 1 248 ? -5.948 -5.884 -14.887 1.00 87.75 248 VAL A O 1
ATOM 1817 N N . ARG A 1 249 ? -4.272 -7.248 -14.255 1.00 85.31 249 ARG A N 1
ATOM 1818 C CA . ARG A 1 249 ? -3.456 -7.110 -15.465 1.00 85.31 249 ARG A CA 1
ATOM 1819 C C . ARG A 1 249 ? -3.394 -8.444 -16.189 1.00 85.31 249 ARG A C 1
ATOM 1821 O O . ARG A 1 249 ? -3.147 -9.466 -15.568 1.00 85.31 249 ARG A O 1
ATOM 1828 N N . SER A 1 250 ? -3.546 -8.422 -17.506 1.00 83.38 250 SER A N 1
ATOM 1829 C CA . SER A 1 250 ? -3.216 -9.560 -18.367 1.00 83.38 250 SER A CA 1
ATOM 1830 C C . SER A 1 250 ? -1.998 -9.188 -19.204 1.00 83.38 250 SER A C 1
ATOM 1832 O O . SER A 1 250 ? -1.978 -8.117 -19.810 1.00 83.38 250 SER A O 1
ATOM 1834 N N . SER A 1 251 ? -0.977 -10.038 -19.222 1.00 79.25 251 SER A N 1
ATOM 1835 C CA . SER A 1 251 ? 0.252 -9.840 -19.991 1.00 79.25 251 SER A CA 1
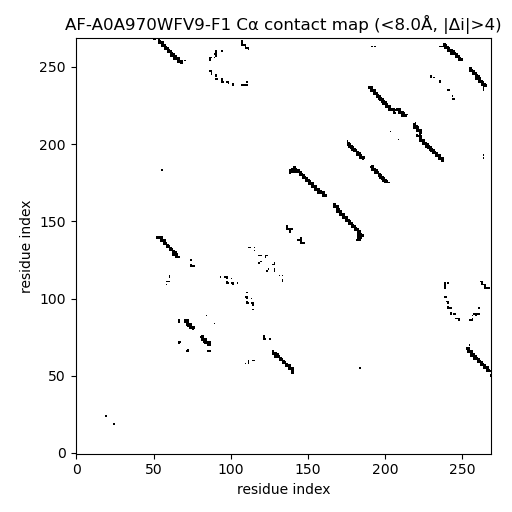ATOM 1836 C C . SER A 1 251 ? 0.739 -11.179 -20.537 1.00 79.25 251 SER A C 1
ATOM 1838 O O . SER A 1 251 ? 1.269 -11.996 -19.787 1.00 79.25 251 SER A O 1
ATOM 1840 N N . GLY A 1 252 ? 0.559 -11.402 -21.842 1.00 80.75 252 GLY A N 1
ATOM 1841 C CA . GLY A 1 252 ? 0.772 -12.719 -22.449 1.00 80.75 252 GLY A CA 1
ATOM 1842 C C . GLY A 1 252 ? -0.112 -13.769 -21.773 1.00 80.75 252 GLY A C 1
ATOM 1843 O O . GLY A 1 252 ? -1.298 -13.523 -21.560 1.00 80.75 252 GLY A O 1
ATOM 1844 N N . ASP A 1 253 ? 0.504 -14.873 -21.360 1.00 78.44 253 ASP A N 1
ATOM 1845 C CA . ASP A 1 253 ? -0.155 -16.015 -20.709 1.00 78.44 253 ASP A CA 1
ATOM 1846 C C . ASP A 1 253 ? -0.310 -15.837 -19.186 1.00 78.44 253 ASP A C 1
ATOM 1848 O O . ASP A 1 253 ? -0.676 -16.759 -18.459 1.00 78.44 253 ASP A O 1
ATOM 1852 N N . LYS A 1 254 ? -0.009 -14.636 -18.676 1.00 79.69 254 LYS A N 1
ATOM 1853 C CA . LYS A 1 254 ? -0.009 -14.326 -17.249 1.00 79.69 254 LYS A CA 1
ATOM 1854 C C . LYS A 1 254 ? -1.094 -13.312 -16.911 1.00 79.69 254 LYS A C 1
ATOM 1856 O O . LYS A 1 254 ? -1.075 -12.180 -17.399 1.00 79.69 254 LYS A O 1
ATOM 1861 N N . VAL A 1 255 ? -2.004 -13.695 -16.023 1.00 86.31 255 VAL A N 1
ATOM 1862 C CA . VAL A 1 255 ? -2.993 -12.795 -15.420 1.00 86.31 255 VAL A CA 1
ATOM 1863 C C . VAL A 1 255 ? -2.574 -12.523 -13.980 1.00 86.31 255 VAL A C 1
ATOM 1865 O O . VAL A 1 255 ? -2.222 -13.451 -13.265 1.00 86.31 255 VAL A O 1
ATOM 1868 N N . THR A 1 256 ? -2.591 -11.271 -13.532 1.00 88.38 256 THR A N 1
ATOM 1869 C CA . THR A 1 256 ? -2.253 -10.898 -12.154 1.00 88.38 256 THR A CA 1
ATOM 1870 C C . THR A 1 256 ? -3.327 -10.011 -11.545 1.00 88.38 256 THR A C 1
ATOM 1872 O O . THR A 1 256 ? -3.915 -9.185 -12.236 1.00 88.38 256 THR A O 1
ATOM 1875 N N . GLU A 1 257 ? -3.590 -10.164 -10.249 1.00 90.00 257 GLU A N 1
ATOM 1876 C CA . GLU A 1 257 ? -4.412 -9.247 -9.456 1.00 90.00 257 GLU A CA 1
ATOM 1877 C C . GLU A 1 257 ? -3.542 -8.609 -8.378 1.00 90.00 257 GLU A C 1
ATOM 1879 O O . GLU A 1 257 ? -3.006 -9.301 -7.510 1.00 90.00 257 GLU A O 1
ATOM 1884 N N . THR A 1 258 ? -3.451 -7.283 -8.407 1.00 91.00 258 THR A N 1
ATOM 1885 C CA . THR A 1 258 ? -2.896 -6.488 -7.314 1.00 91.00 258 THR A CA 1
ATOM 1886 C C . THR A 1 258 ? -4.040 -5.896 -6.509 1.00 91.00 258 THR A C 1
ATOM 1888 O O . THR A 1 258 ? -4.937 -5.280 -7.080 1.00 91.00 258 THR A O 1
ATOM 1891 N N . PHE A 1 259 ? -4.010 -6.025 -5.188 1.00 91.12 259 PHE A N 1
ATOM 1892 C CA . PHE A 1 259 ? -5.025 -5.459 -4.300 1.00 91.12 259 PHE A CA 1
ATOM 1893 C C . PHE A 1 259 ? -4.391 -4.734 -3.120 1.00 91.12 259 PHE A C 1
ATOM 1895 O O . PHE A 1 259 ? -3.264 -5.028 -2.721 1.00 91.12 259 PHE A O 1
ATOM 1902 N N . VAL A 1 260 ? -5.149 -3.804 -2.542 1.00 93.12 260 VAL A N 1
ATOM 1903 C CA . VAL A 1 260 ? -4.745 -3.045 -1.359 1.00 93.12 260 VAL A CA 1
ATOM 1904 C C . VAL A 1 260 ? -5.876 -3.044 -0.345 1.00 93.12 260 VAL A C 1
ATOM 1906 O O . VAL A 1 260 ? -6.935 -2.456 -0.569 1.00 93.12 260 VAL A O 1
ATOM 1909 N N . VAL A 1 261 ? -5.635 -3.691 0.790 1.00 92.44 261 VAL A N 1
ATOM 1910 C CA . VAL A 1 261 ? -6.537 -3.712 1.939 1.00 92.44 261 VAL A CA 1
ATOM 1911 C C . VAL A 1 261 ? -5.920 -2.876 3.047 1.00 92.44 261 VAL A C 1
ATOM 1913 O O . VAL A 1 261 ? -4.739 -3.016 3.355 1.00 92.44 261 VAL A O 1
ATOM 1916 N N . VAL A 1 262 ? -6.720 -2.018 3.668 1.00 93.31 262 VAL A N 1
ATOM 1917 C CA . VAL A 1 262 ? -6.299 -1.249 4.839 1.00 93.31 262 VAL A CA 1
ATOM 1918 C C . VAL A 1 262 ? -7.152 -1.585 6.039 1.00 93.31 262 VAL A C 1
ATOM 1920 O O . VAL A 1 262 ? -8.336 -1.882 5.909 1.00 93.31 262 VAL A O 1
ATOM 1923 N N . THR A 1 263 ? -6.555 -1.513 7.218 1.00 92.31 263 THR A N 1
ATOM 1924 C CA . THR A 1 263 ? -7.267 -1.589 8.489 1.00 92.31 263 THR A CA 1
ATOM 1925 C C . THR A 1 263 ? -6.804 -0.454 9.383 1.00 92.31 263 THR A C 1
ATOM 1927 O O . THR A 1 263 ? -5.605 -0.258 9.560 1.00 92.31 263 THR A O 1
ATOM 1930 N N . ALA A 1 264 ? -7.746 0.297 9.945 1.00 93.25 264 ALA A N 1
ATOM 1931 C CA . ALA A 1 264 ? -7.455 1.383 10.872 1.00 93.25 264 ALA A CA 1
ATOM 1932 C C . ALA A 1 264 ? -7.941 0.989 12.265 1.00 93.25 264 ALA A C 1
ATOM 1934 O O . ALA A 1 264 ? -9.118 0.679 12.424 1.00 93.25 264 ALA A O 1
ATOM 1935 N N . THR A 1 265 ? -7.055 0.993 13.259 1.00 91.69 265 THR A N 1
ATOM 1936 C CA . THR A 1 265 ? -7.373 0.574 14.632 1.00 91.69 265 THR A CA 1
ATOM 1937 C C . THR A 1 265 ? -7.062 1.694 15.612 1.00 91.69 265 THR A C 1
ATOM 1939 O O . THR A 1 265 ? -5.972 2.258 15.580 1.00 91.69 265 THR A O 1
ATOM 1942 N N . VAL A 1 266 ? -7.999 2.030 16.493 1.00 90.62 266 VAL A N 1
ATOM 1943 C CA . VAL A 1 266 ? -7.782 3.021 17.547 1.00 90.62 266 VAL A CA 1
ATOM 1944 C C . VAL A 1 266 ? -6.891 2.413 18.625 1.00 90.62 266 VAL A C 1
ATOM 1946 O O . VAL A 1 266 ? -7.242 1.416 19.258 1.00 90.62 266 VAL A O 1
ATOM 1949 N N . VAL A 1 267 ? -5.750 3.049 18.875 1.00 86.56 267 VAL A N 1
ATOM 1950 C CA . VAL A 1 267 ? -4.879 2.699 19.996 1.00 86.56 267 VAL A CA 1
ATOM 1951 C C . VAL A 1 267 ? -5.422 3.396 21.233 1.00 86.56 267 VAL A C 1
ATOM 1953 O O . VAL A 1 267 ? -5.434 4.627 21.317 1.00 86.56 267 VAL A O 1
ATOM 1956 N N . LYS A 1 268 ? -5.921 2.605 22.184 1.00 72.81 268 LYS A N 1
ATOM 1957 C CA . LYS A 1 268 ? -6.334 3.125 23.488 1.00 72.81 268 LYS A CA 1
ATOM 1958 C C . LYS A 1 268 ? -5.073 3.429 24.313 1.00 72.81 268 LYS A C 1
ATOM 1960 O O . LYS A 1 268 ? -4.176 2.585 24.310 1.00 72.81 268 LYS A O 1
ATOM 1965 N N . PRO A 1 269 ? -4.988 4.610 24.948 1.00 59.91 269 PRO A N 1
ATOM 1966 C CA . PRO A 1 269 ? -3.881 4.952 25.837 1.00 59.91 269 PRO A CA 1
ATOM 1967 C C . PRO A 1 269 ? -3.839 4.063 27.084 1.00 59.91 269 PRO A C 1
ATOM 1969 O O . PRO A 1 269 ? -4.903 3.513 27.462 1.00 59.91 269 PRO A O 1
#

Sequence (269 aa):
MSRQWWLSLPILLVPIQAGFSQDAVGELKKAVQQTAEVAARSLAEQLPAAAPAPCVDLDVLMGCVAFDEKGELRPKKEGAEPEVLRAGTIGAQLAAKLKDEREKLPGGASPGAAGATFLLTGLAGDDKLEAIEQFRLQLAANGSKSRLQNGKQVPRIVGTTVSQRGTANSVQFDNMGMLISGSAQIAKTGAIALAVEIERSAIGPDEEGTPISLVEGKTIRTPQIDTLVINTQVTVADGQPVLLGSFVRSSGDKVTETFVVVTATVVKP

Nearest PDB structures (foldseek):
  8jvb-assembly1_A  TM=4.772E-01  e=1.153E-08  Acidithiobacillus caldus SM-1
  6pee-assembly1_A  TM=4.651E-01  e=5.038E-07  Salmonella enterica subsp. enterica serovar Typhimurium str. LT2
  5tcq-assembly1_A  TM=4.385E-01  e=4.777E-07  Salmonella enterica subsp. enterica serovar Typhimurium
  5tcr-assembly1_A  TM=4.385E-01  e=4.777E-07  Salmonella enterica subsp. enterica serovar Typhimurium
  8odn-assembly1_A  TM=4.321E-01  e=5.519E-06  Pseudomonas aeruginosa PAO1

Foldseek 3Di:
DDDDDDPDDPPPDDDPDDPDDPVVVVVVVVVVVVVVVVVVVVVVVPDDPPDPQWKKKKKKKKWKFKDFLVQWDFFDDVPDGTDIDGAPCPQVVLLVVLQVVLVVDDAQDASNVVSVVCCCVGGVVPVGTPDIDMDIDMARQPFDKDKDADADWDKDFPDWDQDPVGIDTDIDTDRAAWMKMKHWHQDPVRKIWIWIKIKHKDWADQVPFCFDDADPNDTGGDTDIDMDIQTDIDIGHASRKDWSDKDWDDDVRIIMIMTMIMTIHIDDD

Secondary structure (DSSP, 8-state):
-----------------S---HHHHHHHHHHHHHHHHHHHHHHHHHS---PPPPEEEEEEEEEEEEE-TTSEE----TTSPPP-EETT-HHHHHHHHHHHHHTTSPTT--THHHHHHHHHHHHGGGT-EEEEEEEEEEEETBS--EEEEEEEEEEEEEEEEEETTEEEEEEEEEEEEEEEEEEEEE-TTS-EEEEEEEEEEEEPPGGGSEEEEEETTEEEEEPPEEEEEEEEEEEE-TT-EEEEEEEEEEETTEEEEEEEEEEEEEE--

Radius of gyration: 29.13 Å; Cα contacts (8 Å, |Δi|>4): 497; chains: 1; bounding box: 57×77×78 Å

Solvent-accessible surface area (backbone atoms only — not comparable to full-atom values): 15466 Å² total; per-residue (Å²): 139,84,82,88,78,83,84,80,70,85,78,81,80,74,81,94,80,74,92,67,54,74,65,57,56,51,51,52,52,51,54,52,50,53,52,50,50,53,52,51,48,54,53,57,70,68,46,73,81,74,71,74,73,57,33,28,42,36,33,39,40,35,41,30,36,50,28,43,78,84,33,44,36,69,42,74,45,94,96,51,80,62,50,81,45,49,74,77,42,59,46,59,52,48,27,51,52,31,41,62,51,35,75,76,46,64,92,69,58,73,36,56,63,58,45,51,49,50,48,50,72,49,29,49,84,72,78,27,49,76,45,77,48,76,48,78,47,78,24,48,40,79,52,48,77,42,76,50,78,52,72,49,76,46,80,40,79,78,46,75,51,77,52,100,90,46,78,46,75,42,73,46,74,45,86,37,28,42,36,41,34,34,26,24,30,65,44,98,87,57,34,34,42,35,38,42,38,39,37,40,36,45,79,43,59,63,88,76,16,52,77,77,49,73,57,97,88,45,74,42,51,46,58,41,73,49,73,48,80,47,78,51,74,50,76,39,50,70,40,42,47,41,60,78,49,70,48,69,48,77,56,89,72,39,25,36,30,39,26,36,36,37,28,42,23,56,48,78,128

Mean predicted aligned error: 13.94 Å

pLDDT: mean 78.4, std 15.96, range [31.0, 96.62]